Protein AF-A0A848VJ95-F1 (afdb_monomer)

Secondary structure (DSSP, 8-state):
---------------------HHHHHHHHHHIIIII--HHHHHHHHHHHHHH-S-HHHHHHHHHHHHHHHHHTT-THHHHHHHHHHHH-TT-HHHHHHHHHHHHHHHHHHS--S---------TT-SS--EEEEE-TTSSEEEEEETTEEEEEETTT--EEE---SSTTPPEEEEEE-TTSS-EEEEETTS-EEEEE-TTS--EEEEEE---TTTT-TTPPP--------TT--

Mean predicted aligned error: 17.87 Å

Radius of gyration: 29.47 Å; Cα contacts (8 Å, |Δi|>4): 339; chains: 1; bounding box: 63×24×123 Å

Structure (mmCIF, N/CA/C/O backbone):
data_AF-A0A848VJ95-F1
#
_entry.id   AF-A0A848VJ95-F1
#
loop_
_atom_site.group_PDB
_atom_site.id
_atom_site.type_symbol
_atom_site.label_atom_id
_atom_site.label_alt_id
_atom_site.label_comp_id
_atom_site.label_asym_id
_atom_site.label_entity_id
_atom_site.label_seq_id
_atom_site.pdbx_PDB_ins_code
_atom_site.Cartn_x
_atom_site.Cartn_y
_atom_site.Cartn_z
_atom_site.occupancy
_atom_site.B_iso_or_equiv
_atom_site.auth_seq_id
_atom_site.auth_comp_id
_atom_site.auth_asym_id
_atom_site.auth_atom_id
_atom_site.pdbx_PDB_model_num
ATOM 1 N N . MET A 1 1 ? 14.318 7.958 86.730 1.00 37.91 1 MET A N 1
ATOM 2 C CA . MET A 1 1 ? 14.328 8.725 85.465 1.00 37.91 1 MET A CA 1
ATOM 3 C C . MET A 1 1 ? 14.046 7.740 84.338 1.00 37.91 1 MET A C 1
ATOM 5 O O . MET A 1 1 ? 14.804 6.794 84.190 1.00 37.91 1 MET A O 1
ATOM 9 N N . ARG A 1 2 ? 12.895 7.856 83.662 1.00 41.28 2 ARG A N 1
ATOM 10 C CA . ARG A 1 2 ? 12.454 6.943 82.590 1.00 41.28 2 ARG A CA 1
ATOM 11 C C . ARG A 1 2 ? 12.783 7.602 81.247 1.00 41.28 2 ARG A C 1
ATOM 13 O O . ARG A 1 2 ? 12.206 8.641 80.950 1.00 41.28 2 ARG A O 1
ATOM 20 N N . PHE A 1 3 ? 13.722 7.044 80.485 1.00 42.44 3 PHE A N 1
ATOM 21 C CA . PHE A 1 3 ? 14.007 7.497 79.121 1.00 42.44 3 PHE A CA 1
ATOM 22 C C . PHE A 1 3 ? 12.943 6.928 78.177 1.00 42.44 3 PHE A C 1
ATOM 24 O O . PHE A 1 3 ? 12.777 5.714 78.078 1.00 42.44 3 PHE A O 1
ATOM 31 N N . ALA A 1 4 ? 12.184 7.819 77.542 1.00 46.69 4 ALA A N 1
ATOM 32 C CA . ALA A 1 4 ? 11.184 7.483 76.541 1.00 46.69 4 ALA A CA 1
ATOM 33 C C . ALA A 1 4 ? 11.874 7.045 75.239 1.00 46.69 4 ALA A C 1
ATOM 35 O O . ALA A 1 4 ? 12.721 7.759 74.706 1.00 46.69 4 ALA A O 1
ATOM 36 N N . VAL A 1 5 ? 11.509 5.864 74.742 1.00 48.34 5 VAL A N 1
ATOM 37 C CA . VAL A 1 5 ? 11.942 5.335 73.445 1.00 48.34 5 VAL A CA 1
ATOM 38 C C . VAL A 1 5 ? 11.060 5.960 72.363 1.00 48.34 5 VAL A C 1
ATOM 40 O O . VAL A 1 5 ? 9.856 5.715 72.320 1.00 48.34 5 VAL A O 1
ATOM 43 N N . LEU A 1 6 ? 11.654 6.789 71.506 1.00 51.28 6 LEU A N 1
ATOM 44 C CA . LEU A 1 6 ? 11.018 7.339 70.308 1.00 51.28 6 LEU A CA 1
ATOM 45 C C . LEU A 1 6 ? 11.070 6.286 69.192 1.00 51.28 6 LEU A C 1
ATOM 47 O O . LEU A 1 6 ? 12.111 6.060 68.578 1.00 51.28 6 LEU A O 1
ATOM 51 N N . LEU A 1 7 ? 9.938 5.623 68.956 1.00 52.41 7 LEU A N 1
ATOM 52 C CA . LEU A 1 7 ? 9.712 4.734 67.817 1.00 52.41 7 LEU A CA 1
ATOM 53 C C . LEU A 1 7 ? 9.564 5.573 66.541 1.00 52.41 7 LEU A C 1
ATOM 55 O O . LEU A 1 7 ? 8.536 6.208 66.315 1.00 52.41 7 LEU A O 1
ATOM 59 N N . PHE A 1 8 ? 10.604 5.575 65.710 1.00 55.09 8 PHE A N 1
ATOM 60 C CA . PHE A 1 8 ? 10.567 6.148 64.369 1.00 55.09 8 PHE A CA 1
ATOM 61 C C . PHE A 1 8 ? 9.884 5.141 63.432 1.00 55.09 8 PHE A C 1
ATOM 63 O O . PHE A 1 8 ? 10.486 4.155 63.010 1.00 55.09 8 PHE A O 1
ATOM 70 N N . VAL A 1 9 ? 8.595 5.347 63.159 1.00 63.06 9 VAL A N 1
ATOM 71 C CA . VAL A 1 9 ? 7.834 4.539 62.198 1.00 63.06 9 VAL A CA 1
ATOM 72 C C . VAL A 1 9 ? 8.263 4.949 60.790 1.00 63.06 9 VAL A C 1
ATOM 74 O O . VAL A 1 9 ? 7.851 5.986 60.275 1.00 63.06 9 VAL A O 1
ATOM 77 N N . PHE A 1 10 ? 9.120 4.138 60.174 1.00 56.88 10 PHE A N 1
ATOM 78 C CA . PHE A 1 10 ? 9.505 4.280 58.773 1.00 56.88 10 PHE A CA 1
ATOM 79 C C . PHE A 1 10 ? 8.364 3.729 57.905 1.00 56.88 10 PHE A C 1
ATOM 81 O O . PHE A 1 10 ? 8.233 2.520 57.722 1.00 56.88 10 PHE A O 1
ATOM 88 N N . SER A 1 11 ? 7.478 4.613 57.438 1.00 58.72 11 SER A N 1
ATOM 89 C CA . SER A 1 11 ? 6.400 4.244 56.516 1.00 58.72 11 SER A CA 1
ATOM 90 C C . SER A 1 11 ? 7.002 3.930 55.146 1.00 58.72 11 SER A C 1
ATOM 92 O O . SER A 1 11 ? 7.508 4.816 54.457 1.00 58.72 11 SER A O 1
ATOM 94 N N . LEU A 1 12 ? 6.988 2.651 54.773 1.00 62.19 12 LEU A N 1
ATOM 95 C CA . LEU A 1 12 ? 7.432 2.169 53.471 1.00 62.19 12 LEU A CA 1
ATOM 96 C C . LEU A 1 12 ? 6.371 2.545 52.424 1.00 62.19 12 LEU A C 1
ATOM 98 O O . LEU A 1 12 ? 5.400 1.819 52.218 1.00 62.19 12 LEU A O 1
ATOM 102 N N . ALA A 1 13 ? 6.529 3.703 51.784 1.00 56.38 13 ALA A N 1
ATOM 103 C CA . ALA A 1 13 ? 5.728 4.065 50.622 1.00 56.38 13 ALA A CA 1
ATOM 104 C C . ALA A 1 13 ? 6.138 3.162 49.449 1.00 56.38 13 ALA A C 1
ATOM 106 O O . ALA A 1 13 ? 7.214 3.324 48.874 1.00 56.38 13 ALA A O 1
ATOM 107 N N . ALA A 1 14 ? 5.301 2.177 49.118 1.00 55.53 14 ALA A N 1
ATOM 108 C CA . ALA A 1 14 ? 5.470 1.406 47.894 1.00 55.53 14 ALA A CA 1
ATOM 109 C C . ALA A 1 14 ? 5.358 2.354 46.683 1.00 55.53 14 ALA A C 1
ATOM 111 O O . ALA A 1 14 ? 4.460 3.203 46.670 1.00 55.53 14 ALA A O 1
ATOM 112 N N . PRO A 1 15 ? 6.231 2.240 45.666 1.00 51.44 15 PRO A N 1
ATOM 113 C CA . PRO A 1 15 ? 6.069 3.004 44.442 1.00 51.44 15 PRO A CA 1
ATOM 114 C C . PRO A 1 15 ? 4.776 2.539 43.775 1.00 51.44 15 PRO A C 1
ATOM 116 O O . PRO A 1 15 ? 4.669 1.406 43.306 1.00 51.44 15 PRO A O 1
ATOM 119 N N . VAL A 1 16 ? 3.770 3.412 43.756 1.00 45.16 16 VAL A N 1
ATOM 120 C CA . VAL A 1 16 ? 2.596 3.217 42.911 1.00 45.16 16 VAL A CA 1
ATOM 121 C C . VAL A 1 16 ? 3.104 3.346 41.481 1.00 45.16 16 VAL A C 1
ATOM 123 O O . VAL A 1 16 ? 3.390 4.447 41.014 1.00 45.16 16 VAL A O 1
ATOM 126 N N . ALA A 1 17 ? 3.295 2.215 40.804 1.00 48.19 17 ALA A N 1
ATOM 127 C CA . ALA A 1 17 ? 3.507 2.205 39.368 1.00 48.19 17 ALA A CA 1
ATOM 128 C C . ALA A 1 17 ? 2.293 2.897 38.738 1.00 48.19 17 ALA A C 1
ATOM 130 O O . ALA A 1 17 ? 1.178 2.379 38.809 1.00 48.19 17 ALA A O 1
ATOM 131 N N . SER A 1 18 ? 2.492 4.104 38.206 1.00 51.44 18 SER A N 1
ATOM 132 C CA . SER A 1 18 ? 1.439 4.829 37.502 1.00 51.44 18 SER A CA 1
ATOM 133 C C . SER A 1 18 ? 1.070 4.012 36.270 1.00 51.44 18 SER A C 1
ATOM 135 O O . SER A 1 18 ? 1.831 3.954 35.303 1.00 51.44 18 SER A O 1
ATOM 137 N N . ALA A 1 19 ? -0.058 3.308 36.335 1.00 63.66 19 ALA A N 1
ATOM 138 C CA . ALA A 1 19 ? -0.626 2.650 35.176 1.00 63.66 19 ALA A CA 1
ATOM 139 C C . ALA A 1 19 ? -1.028 3.755 34.198 1.00 63.66 19 ALA A C 1
ATOM 141 O O . ALA A 1 19 ? -1.951 4.526 34.457 1.00 63.66 19 ALA A O 1
ATOM 142 N N . GLN A 1 20 ? -0.273 3.874 33.110 1.00 77.19 20 GLN A N 1
ATOM 143 C CA . GLN A 1 20 ? -0.531 4.866 32.082 1.00 77.19 20 GLN A CA 1
ATOM 144 C C . GLN A 1 20 ? -1.950 4.679 31.534 1.00 77.19 20 GLN A C 1
ATOM 146 O O . GLN A 1 20 ? -2.338 3.560 31.187 1.00 77.19 20 GLN A O 1
ATOM 151 N N . SER A 1 21 ? -2.735 5.756 31.484 1.00 90.25 21 SER A N 1
ATOM 152 C CA . SER A 1 21 ? -4.131 5.650 31.069 1.00 90.25 21 SER A CA 1
ATOM 153 C C . SER A 1 21 ? -4.239 5.370 29.567 1.00 90.25 21 SER A C 1
ATOM 155 O O . SER A 1 21 ? -3.353 5.718 28.784 1.00 90.25 21 SER A O 1
ATOM 157 N N . ALA A 1 22 ? -5.354 4.776 29.137 1.00 91.44 22 ALA A N 1
ATOM 158 C CA . ALA A 1 22 ? -5.630 4.572 27.715 1.00 91.44 22 ALA A CA 1
ATOM 159 C C . ALA A 1 22 ? -5.614 5.898 26.926 1.00 91.44 22 ALA A C 1
ATOM 161 O O . ALA A 1 22 ? -5.153 5.939 25.789 1.00 91.44 22 ALA A O 1
ATOM 162 N N . SER A 1 23 ? -6.045 7.003 27.543 1.00 93.25 23 SER A N 1
ATOM 163 C CA . SER A 1 23 ? -5.955 8.339 26.945 1.00 93.25 23 SER A CA 1
ATOM 164 C C . SER A 1 23 ? -4.504 8.787 26.750 1.00 93.25 23 SER A C 1
ATOM 166 O O . SER A 1 23 ? -4.174 9.311 25.689 1.00 93.25 23 SER A O 1
ATOM 168 N N . ASP A 1 24 ? -3.623 8.542 27.724 1.00 94.50 24 ASP A N 1
ATOM 169 C CA . ASP A 1 24 ? -2.200 8.893 27.613 1.00 94.50 24 ASP A CA 1
ATOM 170 C C . ASP A 1 24 ? -1.504 8.061 26.532 1.00 94.50 24 ASP A C 1
ATOM 172 O O . ASP A 1 24 ? -0.704 8.586 25.760 1.00 94.50 24 ASP A O 1
ATOM 176 N N . LEU A 1 25 ? -1.815 6.762 26.457 1.00 95.44 25 LEU A N 1
ATOM 177 C CA . LEU A 1 25 ? -1.323 5.874 25.399 1.00 95.44 25 LEU A CA 1
ATOM 178 C C . LEU A 1 25 ? -1.778 6.356 24.016 1.00 95.44 25 LEU A C 1
ATOM 180 O O . LEU A 1 25 ? -0.971 6.406 23.090 1.00 95.44 25 LEU A O 1
ATOM 184 N N . PHE A 1 26 ? -3.038 6.781 23.889 1.00 95.94 26 PHE A N 1
ATOM 185 C CA . PHE A 1 26 ? -3.562 7.330 22.640 1.00 95.94 26 PHE A CA 1
ATOM 186 C C . PHE A 1 26 ? -2.825 8.610 22.232 1.00 95.94 26 PHE A C 1
ATOM 188 O O . PHE A 1 26 ? -2.440 8.756 21.075 1.00 95.94 26 PHE A O 1
ATOM 195 N N . GLN A 1 27 ? -2.577 9.530 23.169 1.00 94.69 27 GLN A N 1
ATOM 196 C CA . GLN A 1 27 ? -1.826 10.753 22.869 1.00 94.69 27 GLN A CA 1
ATOM 197 C C . GLN A 1 27 ? -0.377 10.456 22.470 1.00 94.69 27 GLN A C 1
ATOM 199 O O . GLN A 1 27 ? 0.129 11.057 21.524 1.00 94.69 27 GLN A O 1
ATOM 204 N N . GLN A 1 28 ? 0.282 9.502 23.131 1.00 93.50 28 GLN A N 1
ATOM 205 C CA . GLN A 1 28 ? 1.626 9.074 22.735 1.00 93.50 28 GLN A CA 1
ATOM 206 C C . GLN A 1 28 ? 1.644 8.474 21.326 1.00 93.50 28 GLN A C 1
ATOM 208 O O . GLN A 1 28 ? 2.527 8.814 20.541 1.00 93.50 28 GLN A O 1
ATOM 213 N N . ALA A 1 29 ? 0.647 7.659 20.974 1.00 93.81 29 ALA A N 1
ATOM 214 C CA . ALA A 1 29 ? 0.509 7.114 19.627 1.00 93.81 29 ALA A CA 1
ATOM 215 C C . ALA A 1 29 ? 0.348 8.222 18.571 1.00 93.81 29 ALA A C 1
ATOM 217 O O . ALA A 1 29 ? 1.030 8.201 17.548 1.00 93.81 29 ALA A O 1
ATOM 218 N N . VAL A 1 30 ? -0.473 9.243 18.849 1.00 93.19 30 VAL A N 1
ATOM 219 C CA . VAL A 1 30 ? -0.633 10.417 17.969 1.00 93.19 30 VAL A CA 1
ATOM 220 C C . VAL A 1 30 ? 0.682 11.187 17.801 1.00 93.19 30 VAL A C 1
ATOM 222 O O . VAL A 1 30 ? 0.983 11.667 16.705 1.00 93.19 30 VAL A O 1
ATOM 225 N N . VAL A 1 31 ? 1.482 11.323 18.863 1.00 90.94 31 VAL A N 1
ATOM 226 C CA . VAL A 1 31 ? 2.799 11.970 18.772 1.00 90.94 31 VAL A CA 1
ATOM 227 C C . VAL A 1 31 ? 3.751 11.150 17.902 1.00 90.94 31 VAL A C 1
ATOM 229 O O . VAL A 1 31 ? 4.391 11.736 17.027 1.00 90.94 31 VAL A O 1
ATOM 232 N N . LEU A 1 32 ? 3.818 9.825 18.079 1.00 87.25 32 LEU A N 1
ATOM 233 C CA . LEU A 1 32 ? 4.649 8.954 17.234 1.00 87.25 32 LEU A CA 1
ATOM 234 C C . LEU A 1 32 ? 4.258 9.068 15.758 1.00 87.25 32 LEU A C 1
ATOM 236 O O . LEU A 1 32 ? 5.122 9.304 14.912 1.00 87.25 32 LEU A O 1
ATOM 240 N N . GLU A 1 33 ? 2.955 9.007 15.470 1.00 85.19 33 GLU A N 1
ATOM 241 C CA . GLU A 1 33 ? 2.404 9.146 14.121 1.00 85.19 33 GLU A CA 1
ATOM 242 C C . GLU A 1 33 ? 2.855 10.453 13.450 1.00 85.19 33 GLU A C 1
ATOM 244 O O . GLU A 1 33 ? 3.279 10.448 12.294 1.00 85.19 33 GLU A O 1
ATOM 249 N N . ARG A 1 34 ? 2.752 11.583 14.164 1.00 85.81 34 ARG A N 1
ATOM 250 C CA . ARG A 1 34 ? 2.935 12.920 13.577 1.00 85.81 34 ARG A CA 1
ATOM 251 C C . ARG A 1 34 ? 4.375 13.408 13.546 1.00 85.81 34 ARG A C 1
ATOM 253 O O . ARG A 1 34 ? 4.714 14.198 12.673 1.00 85.81 34 ARG A O 1
ATOM 260 N N . THR A 1 35 ? 5.187 13.016 14.523 1.00 78.44 35 THR A N 1
ATOM 261 C CA . THR A 1 35 ? 6.537 13.579 14.697 1.00 78.44 35 THR A CA 1
ATOM 262 C C . THR A 1 35 ? 7.629 12.653 14.195 1.00 78.44 35 THR A C 1
ATOM 264 O O . THR A 1 35 ? 8.620 13.130 13.652 1.00 78.44 35 THR A O 1
ATOM 267 N N . GLN A 1 36 ? 7.447 11.343 14.359 1.00 72.50 36 GLN A N 1
ATOM 268 C CA . GLN A 1 36 ? 8.474 10.349 14.047 1.00 72.50 36 GLN A CA 1
ATOM 269 C C . GLN A 1 36 ? 8.141 9.559 12.781 1.00 72.50 36 GLN A C 1
ATOM 271 O O . GLN A 1 36 ? 9.022 8.913 12.225 1.00 72.50 36 GLN A O 1
ATOM 276 N N . GLY A 1 37 ? 6.883 9.592 12.323 1.00 82.06 37 GLY A N 1
ATOM 277 C CA . GLY A 1 37 ? 6.432 8.769 11.200 1.00 82.06 37 GLY A CA 1
ATOM 278 C C . GLY A 1 37 ? 6.476 7.267 11.501 1.00 82.06 37 GLY A C 1
ATOM 279 O O . GLY A 1 37 ? 6.300 6.462 10.588 1.00 82.06 37 GLY A O 1
ATOM 280 N N . ASP A 1 38 ? 6.691 6.879 12.763 1.00 87.75 38 ASP A N 1
ATOM 281 C CA . ASP A 1 38 ? 6.743 5.485 13.192 1.00 87.75 38 ASP A CA 1
ATOM 282 C C . ASP A 1 38 ? 5.323 4.927 13.322 1.00 87.75 38 ASP A C 1
ATOM 284 O O . ASP A 1 38 ? 4.696 4.928 14.385 1.00 87.75 38 ASP A O 1
ATOM 288 N N . LEU A 1 39 ? 4.799 4.469 12.186 1.00 87.38 39 LEU A N 1
ATOM 289 C CA . LEU A 1 39 ? 3.460 3.901 12.095 1.00 87.38 39 LEU A CA 1
ATOM 290 C C . LEU A 1 39 ? 3.345 2.573 12.856 1.00 87.38 39 LEU A C 1
ATOM 292 O O . LEU A 1 39 ? 2.276 2.276 13.381 1.00 87.38 39 LEU A O 1
ATOM 296 N N . LEU A 1 40 ? 4.422 1.785 12.955 1.00 88.75 40 LEU A N 1
ATOM 297 C CA . LEU A 1 40 ? 4.401 0.499 13.660 1.00 88.75 40 LEU A CA 1
ATOM 298 C C . LEU A 1 40 ? 4.399 0.695 15.176 1.00 88.75 40 LEU A C 1
ATOM 300 O O . LEU A 1 40 ? 3.596 0.070 15.869 1.00 88.75 40 LEU A O 1
ATOM 304 N N . GLY A 1 41 ? 5.236 1.604 15.681 1.00 90.19 41 GLY A N 1
ATOM 305 C CA . GLY A 1 41 ? 5.219 2.008 17.083 1.00 90.19 41 GLY A CA 1
ATOM 306 C C . GLY A 1 41 ? 3.875 2.621 17.486 1.00 90.19 41 GLY A C 1
ATOM 307 O O . GLY A 1 41 ? 3.333 2.290 18.543 1.00 90.19 41 GLY A O 1
ATOM 308 N N . ALA A 1 42 ? 3.282 3.450 16.618 1.00 92.62 42 ALA A N 1
ATOM 309 C CA . ALA A 1 42 ? 1.949 4.005 16.844 1.00 92.62 42 ALA A CA 1
ATOM 310 C C . ALA A 1 42 ? 0.861 2.917 16.891 1.00 92.62 42 ALA A C 1
ATOM 312 O O . ALA A 1 42 ? 0.033 2.940 17.803 1.00 92.62 42 ALA A O 1
ATOM 313 N N . ILE A 1 43 ? 0.878 1.940 15.970 1.00 94.50 43 ILE A N 1
ATOM 314 C CA . ILE A 1 43 ? -0.054 0.797 15.983 1.00 94.50 43 ILE A CA 1
ATOM 315 C C . ILE A 1 43 ? 0.035 0.044 17.315 1.00 94.50 43 ILE A C 1
ATOM 317 O O . ILE A 1 43 ? -0.995 -0.149 17.956 1.00 94.50 43 ILE A O 1
ATOM 321 N N . ALA A 1 44 ? 1.241 -0.299 17.775 1.00 94.88 44 ALA A N 1
ATOM 322 C CA . ALA A 1 44 ? 1.427 -1.027 19.032 1.00 94.88 44 ALA A CA 1
ATOM 323 C C . ALA A 1 44 ? 0.872 -0.259 20.247 1.00 94.88 44 ALA A C 1
ATOM 325 O O . ALA A 1 44 ? 0.307 -0.846 21.172 1.00 94.88 44 ALA A O 1
ATOM 326 N N . LEU A 1 45 ? 0.995 1.074 20.260 1.00 95.25 45 LEU A N 1
ATOM 327 C CA . LEU A 1 45 ? 0.376 1.891 21.303 1.00 95.25 45 LEU A CA 1
ATOM 328 C C . LEU A 1 45 ? -1.150 1.919 21.184 1.00 95.25 45 LEU A C 1
ATOM 330 O O . LEU A 1 45 ? -1.824 1.768 22.202 1.00 95.25 45 LEU A O 1
ATOM 334 N N . TYR A 1 46 ? -1.708 2.066 19.980 1.00 97.25 46 TYR A N 1
ATOM 335 C CA . TYR A 1 46 ? -3.157 2.018 19.781 1.00 97.25 46 TYR A CA 1
ATOM 336 C C . TYR A 1 46 ? -3.753 0.656 20.154 1.00 97.25 46 TYR A C 1
ATOM 338 O O . TYR A 1 46 ? -4.834 0.626 20.733 1.00 97.25 46 TYR A O 1
ATOM 346 N N . GLU A 1 47 ? -3.069 -0.463 19.906 1.00 96.31 47 GLU A N 1
ATOM 347 C CA . GLU A 1 47 ? -3.525 -1.793 20.341 1.00 96.31 47 GLU A CA 1
ATOM 348 C C . GLU A 1 47 ? -3.692 -1.845 21.862 1.00 96.31 47 GLU A C 1
ATOM 350 O O . GLU A 1 47 ? -4.745 -2.240 22.365 1.00 96.31 47 GLU A O 1
ATOM 355 N N . ARG A 1 48 ? -2.716 -1.306 22.602 1.00 96.44 48 ARG A N 1
ATOM 356 C CA . ARG A 1 48 ? -2.810 -1.177 24.063 1.00 96.44 48 ARG A CA 1
ATOM 357 C C . ARG A 1 48 ? -3.954 -0.260 24.498 1.00 96.44 48 ARG A C 1
ATOM 359 O O . ARG A 1 48 ? -4.554 -0.503 25.541 1.00 96.44 48 ARG A O 1
ATOM 366 N N . VAL A 1 49 ? -4.284 0.780 23.722 1.00 96.38 49 VAL A N 1
ATOM 367 C CA . VAL A 1 49 ? -5.481 1.607 23.974 1.00 96.38 49 VAL A CA 1
ATOM 368 C C . VAL A 1 49 ? -6.746 0.765 23.840 1.00 96.38 49 VAL A C 1
ATOM 370 O O . VAL A 1 49 ? -7.613 0.846 24.705 1.00 96.38 49 VAL A O 1
ATOM 373 N N . VAL A 1 50 ? -6.858 -0.046 22.786 1.00 96.38 50 VAL A N 1
ATOM 374 C CA . VAL A 1 50 ? -8.026 -0.911 22.555 1.00 96.38 50 VAL A CA 1
ATOM 375 C C . VAL A 1 50 ? -8.207 -1.911 23.698 1.00 96.38 50 VAL A C 1
ATOM 377 O O . VAL A 1 50 ? -9.335 -2.136 24.127 1.00 96.38 50 VAL A O 1
ATOM 380 N N . GLU A 1 51 ? -7.114 -2.468 24.219 1.00 93.94 51 GLU A N 1
ATOM 381 C CA . GLU A 1 51 ? -7.136 -3.428 25.329 1.00 93.94 51 GLU A CA 1
ATOM 382 C C . GLU A 1 51 ? -7.449 -2.784 26.687 1.00 93.94 51 GLU A C 1
ATOM 384 O O . GLU A 1 51 ? -8.202 -3.343 27.483 1.00 93.94 51 GLU A O 1
ATOM 389 N N . ALA A 1 52 ? -6.870 -1.614 26.973 1.00 90.38 52 ALA A N 1
ATOM 390 C CA . ALA A 1 52 ? -6.946 -0.988 28.293 1.00 90.38 52 ALA A CA 1
ATOM 391 C C . ALA A 1 52 ? -8.127 -0.015 28.460 1.00 90.38 52 ALA A C 1
ATOM 393 O O . ALA A 1 52 ? -8.457 0.375 29.584 1.00 90.38 52 ALA A O 1
ATOM 394 N N . SER A 1 53 ? -8.742 0.445 27.366 1.00 91.31 53 SER A N 1
ATOM 395 C CA . SER A 1 53 ? -9.743 1.511 27.426 1.00 91.31 53 SER A CA 1
ATOM 396 C C . SER A 1 53 ? -11.109 1.002 27.880 1.00 91.31 53 SER A C 1
ATOM 398 O O . SER A 1 53 ? -11.818 0.315 27.149 1.00 91.31 53 SER A O 1
ATOM 400 N N . ALA A 1 54 ? -11.561 1.474 29.043 1.00 91.25 54 ALA A N 1
ATOM 401 C CA . ALA A 1 54 ? -12.967 1.376 29.443 1.00 91.25 54 ALA A CA 1
ATOM 402 C C . ALA A 1 54 ? -13.888 2.289 28.599 1.00 91.25 54 ALA A C 1
ATOM 404 O O . ALA A 1 54 ? -15.104 2.097 28.563 1.00 91.25 54 ALA A O 1
ATOM 405 N N . ASN A 1 55 ? -13.323 3.289 27.910 1.00 93.81 55 ASN A N 1
ATOM 406 C CA . ASN A 1 55 ? -14.058 4.163 27.004 1.00 93.81 55 ASN A CA 1
ATOM 407 C C . ASN A 1 55 ? -14.148 3.518 25.614 1.00 93.81 55 ASN A C 1
ATOM 409 O O . ASN A 1 55 ? -13.170 3.484 24.860 1.00 93.81 55 ASN A O 1
ATOM 413 N N . ARG A 1 56 ? -15.350 3.053 25.267 1.00 95.62 56 ARG A N 1
ATOM 414 C CA . ARG A 1 56 ? -15.629 2.379 23.994 1.00 95.62 56 ARG A CA 1
ATOM 415 C C . ARG A 1 56 ? -15.422 3.286 22.782 1.00 95.62 56 ARG A C 1
ATOM 417 O O . ARG A 1 56 ? -14.951 2.815 21.754 1.00 95.62 56 ARG A O 1
ATOM 424 N N . SER A 1 57 ? -15.701 4.583 22.914 1.00 95.88 57 SER A N 1
ATOM 425 C CA . SER A 1 57 ? -15.445 5.554 21.846 1.00 95.88 57 SER A CA 1
ATOM 426 C C . SER A 1 57 ? -13.946 5.691 21.571 1.00 95.88 57 SER A C 1
ATOM 428 O O . SER A 1 57 ? -13.525 5.645 20.418 1.00 95.88 57 SER A O 1
ATOM 430 N N . LEU A 1 58 ? -13.124 5.770 22.624 1.00 96.94 58 LEU A N 1
ATOM 431 C CA . LEU A 1 58 ? -11.666 5.859 22.492 1.00 96.94 58 LEU A CA 1
ATOM 432 C C . LEU A 1 58 ? -11.067 4.582 21.877 1.00 96.94 58 LEU A C 1
ATOM 434 O O . LEU A 1 58 ? -10.209 4.669 21.002 1.00 96.94 58 LEU A O 1
ATOM 438 N N . ALA A 1 59 ? -11.551 3.405 22.288 1.00 97.44 59 ALA A N 1
ATOM 439 C CA . ALA A 1 59 ? -11.132 2.127 21.710 1.00 97.44 59 ALA A CA 1
ATOM 440 C C . ALA A 1 59 ? -11.500 2.024 20.218 1.00 97.44 59 ALA A C 1
ATOM 442 O 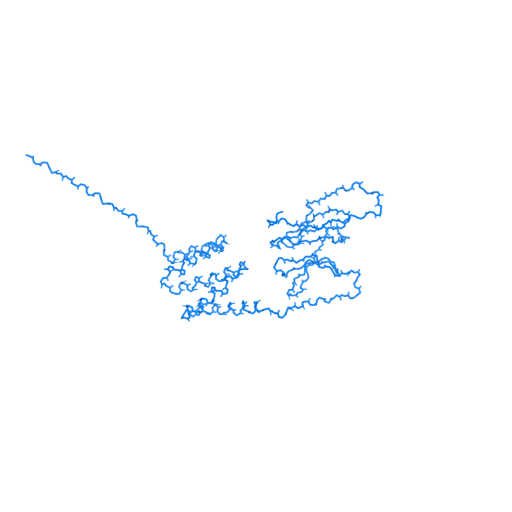O . ALA A 1 59 ? -10.664 1.645 19.399 1.00 97.44 59 ALA A O 1
ATOM 443 N N . ALA A 1 60 ? -12.718 2.428 19.842 1.00 97.88 60 ALA A N 1
ATOM 444 C CA . ALA A 1 60 ? -13.151 2.440 18.447 1.00 97.88 60 ALA A CA 1
ATOM 445 C C . ALA A 1 60 ? -12.310 3.404 17.591 1.00 97.88 60 ALA A C 1
ATOM 447 O O . ALA A 1 60 ? -11.887 3.047 16.492 1.00 97.88 60 ALA A O 1
ATOM 448 N N . GLN A 1 61 ? -12.009 4.602 18.104 1.00 97.81 61 GLN A N 1
ATOM 449 C CA . GLN A 1 61 ? -11.125 5.559 17.429 1.00 97.81 61 GLN A CA 1
ATOM 450 C C . GLN A 1 61 ? -9.706 5.003 17.244 1.00 97.81 61 GLN A C 1
ATOM 452 O O . GLN A 1 61 ? -9.115 5.178 16.179 1.00 97.81 61 GLN A O 1
ATOM 457 N N . ALA A 1 62 ? -9.168 4.307 18.250 1.00 97.94 62 ALA A N 1
ATOM 458 C CA . ALA A 1 62 ? -7.866 3.653 18.151 1.00 97.94 62 ALA A CA 1
ATOM 459 C C . ALA A 1 62 ? -7.858 2.567 17.061 1.00 97.94 62 ALA A C 1
ATOM 461 O O . ALA A 1 62 ? -6.953 2.555 16.230 1.00 97.94 62 ALA A O 1
ATOM 462 N N . LEU A 1 63 ? -8.895 1.723 16.982 1.00 98.00 63 LEU A N 1
ATOM 463 C CA . LEU A 1 63 ? -9.024 0.721 15.914 1.00 98.00 63 LEU A CA 1
ATOM 464 C C . LEU A 1 63 ? -9.111 1.340 14.516 1.00 98.00 63 LEU A C 1
ATOM 466 O O . LEU A 1 63 ? -8.493 0.827 13.585 1.00 98.00 63 LEU A O 1
ATOM 470 N N . VAL A 1 64 ? -9.831 2.456 14.358 1.00 98.12 64 VAL A N 1
ATOM 471 C CA . VAL A 1 64 ? -9.872 3.172 13.074 1.00 98.12 64 VAL A CA 1
ATOM 472 C C . VAL A 1 64 ? -8.473 3.639 12.667 1.00 98.12 64 VAL A C 1
ATOM 474 O O . VAL A 1 64 ? -8.087 3.450 11.512 1.00 98.12 64 VAL A O 1
ATOM 477 N N . ARG A 1 65 ? -7.691 4.198 13.602 1.00 97.31 65 ARG A N 1
ATOM 478 C CA . ARG A 1 65 ? -6.311 4.632 13.329 1.00 97.31 65 ARG A CA 1
ATOM 479 C C . ARG A 1 65 ? -5.383 3.469 12.995 1.00 97.31 65 ARG A C 1
ATOM 481 O O . ARG A 1 65 ? -4.612 3.579 12.047 1.00 97.31 65 ARG A O 1
ATOM 488 N N . ILE A 1 66 ? -5.504 2.339 13.697 1.00 97.06 66 ILE A N 1
ATOM 489 C CA . ILE A 1 66 ? -4.778 1.100 13.364 1.00 97.06 66 ILE A CA 1
ATOM 490 C C . ILE A 1 66 ? -5.058 0.699 11.913 1.00 97.06 66 ILE A C 1
ATOM 492 O O . ILE A 1 66 ? -4.119 0.478 11.149 1.00 97.06 66 ILE A O 1
ATOM 496 N N . GLY A 1 67 ? -6.334 0.678 11.511 1.00 95.31 67 GLY A N 1
ATOM 497 C CA . GLY A 1 67 ? -6.718 0.385 10.132 1.00 95.31 67 GLY A CA 1
ATOM 498 C C . GLY A 1 67 ? -6.040 1.323 9.132 1.00 95.31 67 GLY A C 1
ATOM 499 O O . GLY A 1 67 ? -5.386 0.860 8.202 1.00 95.31 67 GLY A O 1
ATOM 500 N N . GLN A 1 68 ? -6.088 2.635 9.385 1.00 94.31 68 GLN A N 1
ATOM 501 C CA . GLN A 1 68 ? -5.505 3.650 8.494 1.00 94.31 68 GLN A CA 1
ATOM 502 C C . GLN A 1 68 ? -3.983 3.509 8.369 1.00 94.31 68 GLN A C 1
ATOM 504 O O . GLN A 1 68 ? -3.411 3.757 7.306 1.00 94.31 68 GLN A O 1
ATOM 509 N N . HIS A 1 69 ? -3.304 3.122 9.449 1.00 91.69 69 HIS A N 1
ATOM 510 C CA . HIS A 1 69 ? -1.865 2.886 9.428 1.00 91.69 69 HIS A CA 1
ATOM 511 C C . HIS A 1 69 ? -1.503 1.618 8.662 1.00 91.69 69 HIS A C 1
ATOM 513 O O . HIS A 1 69 ? -0.556 1.655 7.879 1.00 91.69 69 HIS A O 1
ATOM 519 N N . TYR A 1 70 ? -2.271 0.535 8.799 1.00 88.75 70 TYR A N 1
ATOM 520 C CA . TYR A 1 70 ? -2.063 -0.654 7.973 1.00 88.75 70 TYR A CA 1
ATOM 521 C C . TYR A 1 70 ? -2.281 -0.383 6.484 1.00 88.75 70 TYR A C 1
ATOM 523 O O . TYR A 1 70 ? -1.483 -0.856 5.677 1.00 88.75 70 TYR A O 1
ATOM 531 N N . GLU A 1 71 ? -3.277 0.434 6.122 1.00 86.44 71 GLU A N 1
ATOM 532 C CA . GLU A 1 71 ? -3.473 0.856 4.730 1.00 86.44 71 GLU A CA 1
ATOM 533 C C . GLU A 1 71 ? -2.261 1.626 4.192 1.00 86.44 71 GLU A C 1
ATOM 535 O O . GLU A 1 71 ? -1.763 1.318 3.114 1.00 86.44 71 GLU A O 1
ATOM 540 N N . ARG A 1 72 ? -1.732 2.586 4.963 1.00 84.00 72 ARG A N 1
ATOM 541 C CA . ARG A 1 72 ? -0.533 3.355 4.576 1.00 84.00 72 ARG A CA 1
ATOM 542 C C . ARG A 1 72 ? 0.726 2.496 4.464 1.00 84.00 72 ARG A C 1
ATOM 544 O O . ARG A 1 72 ? 1.629 2.853 3.718 1.00 84.00 72 ARG A O 1
ATOM 551 N N . LEU A 1 73 ? 0.797 1.405 5.221 1.00 79.50 73 LEU A N 1
ATOM 552 C CA . LEU A 1 73 ? 1.909 0.456 5.196 1.00 79.50 73 LEU A CA 1
ATOM 553 C C . LEU A 1 73 ? 1.752 -0.635 4.125 1.00 79.50 73 LEU A C 1
ATOM 555 O O . LEU A 1 73 ? 2.662 -1.449 3.987 1.00 79.50 73 LEU A O 1
ATOM 559 N N . GLY A 1 74 ? 0.615 -0.700 3.420 1.00 76.25 74 GLY A N 1
ATOM 560 C CA . GLY A 1 74 ? 0.329 -1.758 2.447 1.00 76.25 74 GLY A CA 1
ATOM 561 C C . GLY A 1 74 ? 0.256 -3.159 3.068 1.00 76.25 74 GLY A C 1
ATOM 562 O O . GLY A 1 74 ? 0.683 -4.125 2.446 1.00 76.25 74 GLY A O 1
ATOM 563 N N . ARG A 1 75 ? -0.216 -3.277 4.319 1.00 75.25 75 ARG A N 1
ATOM 564 C CA . ARG A 1 75 ? -0.296 -4.551 5.059 1.00 75.25 75 ARG A CA 1
ATOM 565 C C . ARG A 1 75 ? -1.744 -5.003 5.256 1.00 75.25 75 ARG A C 1
ATOM 567 O O . ARG A 1 75 ? -2.638 -4.183 5.448 1.00 75.25 75 ARG A O 1
ATOM 574 N N . ASP A 1 76 ? -1.947 -6.315 5.357 1.00 75.50 76 ASP A N 1
ATOM 575 C CA . ASP A 1 76 ? -3.276 -6.955 5.382 1.00 75.50 76 ASP A CA 1
ATOM 576 C C . ASP A 1 76 ? -4.122 -6.706 6.654 1.00 75.50 76 ASP A C 1
ATOM 578 O O . ASP A 1 76 ? -5.280 -7.116 6.725 1.00 75.50 76 ASP A O 1
ATOM 582 N N . GLY A 1 77 ? -3.601 -5.991 7.659 1.00 82.38 77 GLY A N 1
ATOM 583 C CA . GLY A 1 77 ? -4.287 -5.761 8.942 1.00 82.38 77 GLY A CA 1
ATOM 584 C C . GLY A 1 77 ? -5.437 -4.743 8.908 1.00 82.38 77 GLY A C 1
ATOM 585 O O . GLY A 1 77 ? -6.219 -4.659 9.859 1.00 82.38 77 GLY A O 1
ATOM 586 N N . ALA A 1 78 ? -5.572 -3.962 7.831 1.00 88.81 78 ALA A N 1
ATOM 587 C CA . ALA A 1 78 ? -6.560 -2.884 7.756 1.00 88.81 78 ALA A CA 1
ATOM 588 C C . ALA A 1 78 ? -8.010 -3.391 7.769 1.00 88.81 78 ALA A C 1
ATOM 590 O O . ALA A 1 78 ? -8.855 -2.868 8.499 1.00 88.81 78 ALA A O 1
ATOM 591 N N . LEU A 1 79 ? -8.294 -4.439 6.986 1.00 90.44 79 LEU A N 1
ATOM 592 C CA . LEU A 1 79 ? -9.632 -5.024 6.881 1.00 90.44 79 LEU A CA 1
ATOM 593 C C . LEU A 1 79 ? -10.130 -5.537 8.234 1.00 90.44 79 LEU A C 1
ATOM 595 O O . LEU A 1 79 ? -11.284 -5.305 8.593 1.00 90.44 79 LEU A O 1
ATOM 599 N N . ASP A 1 80 ? -9.265 -6.201 8.996 1.00 93.75 80 ASP A N 1
ATOM 600 C CA . ASP A 1 80 ? -9.633 -6.779 10.286 1.00 93.75 80 ASP A CA 1
ATOM 601 C C . ASP A 1 80 ? -9.873 -5.701 11.340 1.00 93.75 80 ASP A C 1
ATOM 603 O O . ASP A 1 80 ? -10.861 -5.771 12.075 1.00 93.75 80 ASP A O 1
ATOM 607 N N . ALA A 1 81 ? -9.046 -4.651 11.362 1.00 94.50 81 ALA A N 1
ATOM 608 C CA . ALA A 1 81 ? -9.259 -3.506 12.238 1.00 94.50 81 ALA A CA 1
ATOM 609 C C . ALA A 1 81 ? -10.624 -2.843 11.976 1.00 94.50 81 ALA A C 1
ATOM 611 O O . ALA A 1 81 ? -11.400 -2.642 12.911 1.00 94.50 81 ALA A O 1
ATOM 612 N N . TYR A 1 82 ? -10.973 -2.572 10.714 1.00 96.38 82 TYR A N 1
ATOM 613 C CA . TYR A 1 82 ? -12.261 -1.956 10.385 1.00 96.38 82 TYR A CA 1
ATOM 614 C C . TYR A 1 82 ? -13.458 -2.879 10.607 1.00 96.38 82 TYR A C 1
ATOM 616 O O . TYR A 1 82 ? -14.500 -2.418 11.076 1.00 96.38 82 TYR A O 1
ATOM 624 N N . ARG A 1 83 ? -13.328 -4.182 10.325 1.00 96.56 83 ARG A N 1
ATOM 625 C CA . ARG A 1 83 ? -14.378 -5.160 10.650 1.00 96.56 83 ARG A CA 1
ATOM 626 C C . ARG A 1 83 ? -14.671 -5.164 12.142 1.00 96.56 83 ARG A C 1
ATOM 628 O O . ARG A 1 83 ? -15.842 -5.100 12.499 1.00 96.56 83 ARG A O 1
ATOM 635 N N . ARG A 1 84 ? -13.631 -5.142 12.984 1.00 97.56 84 ARG A N 1
ATOM 636 C CA . ARG A 1 84 ? -13.772 -5.042 14.444 1.00 97.56 84 ARG A CA 1
ATOM 637 C C . ARG A 1 84 ? -14.477 -3.762 14.877 1.00 97.56 84 ARG A C 1
ATOM 639 O O . ARG A 1 84 ? -15.321 -3.816 15.759 1.00 97.56 84 ARG A O 1
ATOM 646 N N . VAL A 1 85 ? -14.207 -2.617 14.242 1.00 98.25 85 VAL A N 1
ATOM 647 C CA . VAL A 1 85 ? -14.962 -1.379 14.529 1.00 98.25 85 VAL A CA 1
ATOM 648 C C . VAL A 1 85 ? -16.457 -1.583 14.271 1.00 98.25 85 VAL A C 1
ATOM 650 O O . VAL A 1 85 ? -17.281 -1.240 15.113 1.00 98.25 85 VAL A O 1
ATOM 653 N N . VAL A 1 86 ? -16.818 -2.168 13.127 1.00 97.62 86 VAL A N 1
ATOM 654 C CA . VAL A 1 86 ? -18.225 -2.368 12.751 1.00 97.62 86 VAL A CA 1
ATOM 655 C C . VAL A 1 86 ? -18.908 -3.443 13.604 1.00 97.62 86 VAL A C 1
ATOM 657 O O . VAL A 1 86 ? -20.079 -3.272 13.944 1.00 97.62 86 VAL A O 1
ATOM 660 N N . SER A 1 87 ? -18.215 -4.537 13.937 1.00 97.06 87 SER A N 1
ATOM 661 C CA . SER A 1 87 ? -18.775 -5.646 14.718 1.00 97.06 87 SER A CA 1
ATOM 662 C C . SER A 1 87 ? -18.863 -5.323 16.202 1.00 97.06 87 SER A C 1
ATOM 664 O O . SER A 1 87 ? -19.901 -5.552 16.822 1.00 97.06 87 SER A O 1
ATOM 666 N N . ASP A 1 88 ? -17.786 -4.780 16.764 1.00 96.62 88 ASP A N 1
ATOM 667 C CA . ASP A 1 88 ? -17.615 -4.691 18.208 1.00 96.62 88 ASP A CA 1
ATOM 668 C C . ASP A 1 88 ? -18.072 -3.338 18.740 1.00 96.62 88 ASP A C 1
ATOM 670 O O . ASP A 1 88 ? -18.390 -3.265 19.919 1.00 96.62 88 ASP A O 1
ATOM 674 N N . PHE A 1 89 ? -18.121 -2.288 17.908 1.00 96.81 89 PHE A N 1
ATOM 675 C CA . PHE A 1 89 ? -18.412 -0.902 18.306 1.00 96.81 89 PHE A CA 1
ATOM 676 C C . PHE A 1 89 ? -19.534 -0.268 17.473 1.00 96.81 89 PHE A C 1
ATOM 678 O O . PHE A 1 89 ? -19.509 0.933 17.201 1.00 96.81 89 PHE A O 1
ATOM 685 N N . GLY A 1 90 ? -20.530 -1.065 17.071 1.00 94.88 90 GLY A N 1
ATOM 686 C CA . GLY A 1 90 ? -21.642 -0.637 16.213 1.00 94.88 90 GLY A CA 1
ATOM 687 C C . GLY A 1 90 ? -22.417 0.597 16.707 1.00 94.88 90 GLY A C 1
ATOM 688 O O . GLY A 1 90 ? -23.033 1.293 15.903 1.00 94.88 90 GLY A O 1
ATOM 689 N N . GLU A 1 91 ? -22.369 0.898 18.007 1.00 96.38 91 GLU A N 1
ATOM 690 C CA . GLU A 1 91 ? -22.981 2.082 18.614 1.00 96.38 91 GLU A CA 1
ATOM 691 C C . GLU A 1 91 ? -22.177 3.385 18.419 1.00 96.38 91 GLU A C 1
ATOM 693 O O . GLU A 1 91 ? -22.719 4.477 18.587 1.00 96.38 91 GLU A O 1
ATOM 698 N N . GLN A 1 92 ? -20.892 3.296 18.059 1.00 97.81 92 GLN A N 1
ATOM 699 C CA . GLN A 1 92 ? -20.010 4.445 17.840 1.00 97.81 92 GLN A CA 1
ATOM 700 C C . GLN A 1 92 ? -20.149 4.944 16.395 1.00 97.81 92 GLN A C 1
ATOM 702 O O . GLN A 1 92 ? -19.361 4.587 15.519 1.00 97.81 92 GLN A O 1
ATOM 707 N N . ALA A 1 93 ? -21.170 5.768 16.143 1.00 96.69 93 ALA A N 1
ATOM 708 C CA . ALA A 1 93 ? -21.593 6.153 14.792 1.00 96.69 93 ALA A CA 1
ATOM 709 C C . ALA A 1 93 ? -20.462 6.693 13.892 1.00 96.69 93 ALA A C 1
ATOM 711 O O . ALA A 1 93 ? -20.354 6.275 12.741 1.00 96.69 93 ALA A O 1
ATOM 712 N N . GLU A 1 94 ? -19.612 7.587 14.406 1.00 96.62 94 GLU A N 1
ATOM 713 C CA . GLU A 1 94 ? -18.516 8.186 13.632 1.00 96.62 94 GLU A CA 1
ATOM 714 C C . GLU A 1 94 ? -17.420 7.157 13.267 1.00 96.62 94 GLU A C 1
ATOM 716 O O . GLU A 1 94 ? -17.190 6.963 12.070 1.00 96.62 94 GLU A O 1
ATOM 721 N N . PRO A 1 95 ? -16.793 6.424 14.218 1.00 97.44 95 PRO A N 1
ATOM 722 C CA . PRO A 1 95 ? -15.845 5.359 13.881 1.00 97.44 95 PRO A CA 1
ATOM 723 C C . PRO A 1 95 ? -16.411 4.304 12.925 1.00 97.44 95 PRO A C 1
ATOM 725 O O . PRO A 1 95 ? -15.722 3.877 11.999 1.00 97.44 95 PRO A O 1
ATOM 728 N N . VAL A 1 96 ? -17.673 3.905 13.115 1.00 98.00 96 VAL A N 1
ATOM 729 C CA . VAL A 1 96 ? -18.356 2.929 12.251 1.00 98.00 96 VAL A CA 1
ATOM 730 C C . VAL A 1 96 ? -18.555 3.472 10.839 1.00 98.00 96 VAL A C 1
ATOM 732 O O . VAL A 1 96 ? -18.375 2.724 9.878 1.00 98.00 96 VAL A O 1
ATOM 735 N N . GLY A 1 97 ? -18.908 4.753 10.697 1.00 97.19 97 GLY A N 1
ATOM 736 C CA . GLY A 1 97 ? -19.023 5.419 9.399 1.00 97.19 97 GLY A CA 1
ATOM 737 C C . GLY A 1 97 ? -17.711 5.353 8.622 1.00 97.19 97 GLY A C 1
ATOM 738 O O . GLY A 1 97 ? -17.679 4.810 7.518 1.00 97.19 97 GLY A O 1
ATOM 739 N N . ILE A 1 98 ? -16.614 5.779 9.258 1.00 97.19 98 ILE A N 1
ATOM 740 C CA . ILE A 1 98 ? -15.270 5.735 8.664 1.00 97.19 98 ILE A CA 1
ATOM 741 C C . ILE A 1 98 ? -14.894 4.295 8.292 1.00 97.19 98 ILE A C 1
ATOM 743 O O . ILE A 1 98 ? -14.471 4.030 7.169 1.00 97.19 98 ILE A O 1
ATOM 747 N N . ALA A 1 99 ? -15.075 3.342 9.210 1.00 96.94 99 ALA A N 1
ATOM 748 C CA . ALA A 1 99 ? -14.728 1.945 8.973 1.00 96.94 99 ALA A CA 1
ATOM 749 C C . ALA A 1 99 ? -15.505 1.339 7.794 1.00 96.94 99 ALA A C 1
ATOM 751 O O . ALA A 1 99 ? -14.924 0.612 6.994 1.00 96.94 99 ALA A O 1
ATOM 752 N N . ARG A 1 100 ? -16.798 1.653 7.644 1.00 96.50 100 ARG A N 1
ATOM 753 C CA . ARG A 1 100 ? -17.614 1.176 6.514 1.00 96.50 100 ARG A CA 1
ATOM 754 C C . ARG A 1 100 ? -17.159 1.755 5.183 1.00 96.50 100 ARG A C 1
ATOM 756 O O . ARG A 1 100 ? -17.075 1.009 4.213 1.00 96.50 100 ARG A O 1
ATOM 763 N N . GLU A 1 101 ? -16.851 3.048 5.141 1.00 94.94 101 GLU A N 1
ATOM 764 C CA . GLU A 1 101 ? -16.322 3.693 3.936 1.00 94.94 101 GLU A CA 1
ATOM 765 C C . GLU A 1 101 ? -14.995 3.060 3.513 1.00 94.94 101 GLU A C 1
ATOM 767 O O . GLU A 1 101 ? -14.833 2.672 2.354 1.00 94.94 101 GLU A O 1
ATOM 772 N N . ARG A 1 102 ? -14.065 2.873 4.459 1.00 93.69 102 ARG A N 1
ATOM 773 C CA . ARG A 1 102 ? -12.775 2.230 4.171 1.00 93.69 102 ARG A CA 1
ATOM 774 C C . ARG A 1 102 ? -12.931 0.766 3.780 1.00 93.69 102 ARG A C 1
ATOM 776 O O . ARG A 1 102 ? -12.306 0.337 2.816 1.00 93.69 102 ARG A O 1
ATOM 783 N N . LEU A 1 103 ? -13.802 0.009 4.451 1.00 92.81 103 LEU A N 1
ATOM 784 C CA . LEU A 1 103 ? -14.112 -1.371 4.068 1.00 92.81 103 LEU A CA 1
ATOM 785 C C . LEU A 1 103 ? -14.679 -1.458 2.657 1.00 92.81 103 LEU A C 1
ATOM 787 O O . LEU A 1 103 ? -14.289 -2.360 1.929 1.00 92.81 103 LEU A O 1
ATOM 791 N N . ALA A 1 104 ? -15.568 -0.546 2.256 1.00 90.69 104 ALA A N 1
ATOM 792 C CA . ALA A 1 104 ? -16.101 -0.538 0.900 1.00 90.69 104 ALA A CA 1
ATOM 793 C C . ALA A 1 104 ? -14.969 -0.382 -0.121 1.00 90.69 104 ALA A C 1
ATOM 795 O O . ALA A 1 104 ? -14.866 -1.213 -1.016 1.00 90.69 104 ALA A O 1
ATOM 796 N N . VAL A 1 105 ? -14.077 0.598 0.081 1.00 88.00 105 VAL A N 1
ATOM 797 C CA . VAL A 1 105 ? -12.911 0.838 -0.785 1.00 88.00 105 VAL A CA 1
ATOM 798 C C . VAL A 1 105 ? -11.985 -0.377 -0.823 1.00 88.00 105 VAL A C 1
ATOM 800 O O . VAL A 1 105 ? -11.678 -0.869 -1.907 1.00 88.00 105 VAL A O 1
ATOM 803 N N . LEU A 1 106 ? -11.582 -0.896 0.339 1.00 83.19 106 LEU A N 1
ATOM 804 C CA . LEU A 1 106 ? -10.652 -2.022 0.453 1.00 83.19 106 LEU A CA 1
ATOM 805 C C . LEU A 1 106 ? -11.235 -3.329 -0.083 1.00 83.19 106 LEU A C 1
ATOM 807 O O . LEU A 1 106 ? -10.515 -4.113 -0.690 1.00 83.19 106 LEU A O 1
ATOM 811 N N . VAL A 1 107 ? -12.534 -3.571 0.101 1.00 79.50 107 VAL A N 1
ATOM 812 C CA . VAL A 1 107 ? -13.206 -4.738 -0.477 1.00 79.50 107 VAL A CA 1
ATOM 813 C C . VAL A 1 107 ? -13.345 -4.571 -1.983 1.00 79.50 107 VAL A C 1
ATOM 815 O O . VAL A 1 107 ? -13.112 -5.538 -2.682 1.00 79.50 107 VAL A O 1
ATOM 818 N N . THR A 1 108 ? -13.639 -3.389 -2.529 1.00 71.94 108 THR A N 1
ATOM 819 C CA . THR A 1 108 ? -13.606 -3.204 -3.995 1.00 71.94 108 THR A CA 1
ATOM 820 C C . THR A 1 108 ? -12.200 -3.266 -4.586 1.00 71.94 108 THR A C 1
ATOM 822 O O . THR A 1 108 ? -12.059 -3.700 -5.722 1.00 71.94 108 THR A O 1
ATOM 825 N N . ALA A 1 109 ? -11.171 -2.875 -3.830 1.00 65.00 109 ALA A N 1
ATOM 826 C CA . ALA A 1 109 ? -9.772 -3.017 -4.228 1.00 65.00 109 ALA A CA 1
ATOM 827 C C . ALA A 1 109 ? -9.271 -4.472 -4.107 1.00 65.00 109 ALA A C 1
ATOM 829 O O . ALA A 1 109 ? -8.394 -4.880 -4.859 1.00 65.00 109 ALA A O 1
ATOM 830 N N . GLY A 1 110 ? -9.829 -5.245 -3.165 1.00 51.72 110 GLY A N 1
ATOM 831 C CA . GLY A 1 110 ? -9.497 -6.649 -2.898 1.00 51.72 110 GLY A CA 1
ATOM 832 C C . GLY A 1 110 ? -10.426 -7.672 -3.560 1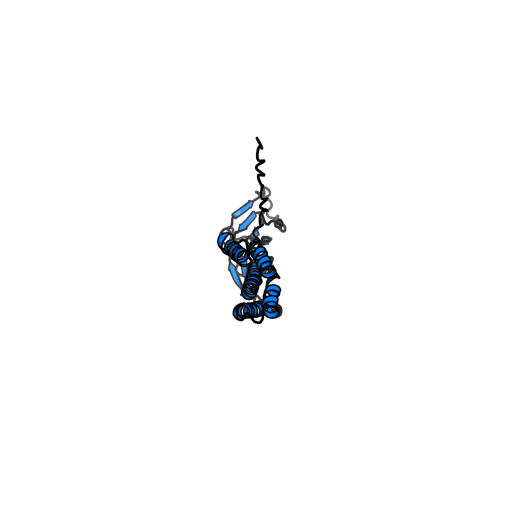.00 51.72 110 GLY A C 1
ATOM 833 O O . GLY A 1 110 ? -10.079 -8.849 -3.638 1.00 51.72 110 GLY A O 1
ATOM 834 N N . VAL A 1 111 ? -11.591 -7.258 -4.071 1.00 43.31 111 VAL A N 1
ATOM 835 C CA . VAL A 1 111 ? -12.272 -7.975 -5.149 1.00 43.31 111 VAL A CA 1
ATOM 836 C C . VAL A 1 111 ? -11.262 -7.935 -6.279 1.00 43.31 111 VAL A C 1
ATOM 838 O O . VAL A 1 111 ? -10.948 -6.832 -6.729 1.00 43.31 111 VAL A O 1
ATOM 841 N N . PRO A 1 112 ? -10.719 -9.082 -6.725 1.00 41.03 112 PRO A N 1
ATOM 842 C CA . PRO A 1 112 ? -9.935 -9.070 -7.935 1.00 41.03 112 PRO A CA 1
ATOM 843 C C . PRO A 1 112 ? -10.869 -8.488 -8.985 1.00 41.03 112 PRO A C 1
ATOM 845 O O . PRO A 1 112 ? -11.860 -9.119 -9.366 1.00 41.03 112 PRO A O 1
ATOM 848 N N . ALA A 1 113 ? -10.590 -7.252 -9.409 1.00 45.53 113 ALA A N 1
ATOM 849 C CA . ALA A 1 113 ? -11.034 -6.798 -10.703 1.00 45.53 113 ALA A CA 1
ATOM 850 C C . ALA A 1 113 ? -10.700 -7.974 -11.609 1.00 45.53 113 ALA A C 1
ATOM 852 O O . ALA A 1 113 ? -9.539 -8.395 -11.626 1.00 45.53 113 ALA A O 1
ATOM 853 N N . THR A 1 114 ? -11.721 -8.590 -12.224 1.00 41.06 114 THR A N 1
ATOM 854 C CA . THR A 1 114 ? -11.562 -9.557 -13.324 1.00 41.06 114 THR A CA 1
ATOM 855 C C . THR A 1 114 ? -10.275 -9.180 -14.019 1.00 41.06 114 THR A C 1
ATOM 857 O O . THR A 1 114 ? -10.259 -8.014 -14.424 1.00 41.06 114 THR A O 1
ATOM 860 N N . PRO A 1 115 ? -9.213 -10.025 -13.997 1.00 42.94 115 PRO A N 1
ATOM 861 C CA . PRO A 1 115 ? -7.829 -9.575 -14.128 1.00 42.94 115 PRO A CA 1
ATOM 862 C C . PRO A 1 115 ? -7.825 -8.502 -15.183 1.00 42.94 115 PRO A C 1
ATOM 864 O O . PRO A 1 115 ? -8.203 -8.792 -16.322 1.00 42.94 115 PRO A O 1
ATOM 867 N N . ALA A 1 116 ? -7.631 -7.253 -14.749 1.00 48.34 116 ALA A N 1
ATOM 868 C CA . ALA A 1 116 ? -7.788 -6.123 -15.635 1.00 48.34 116 ALA A CA 1
ATOM 869 C C . ALA A 1 116 ? -6.659 -6.295 -16.637 1.00 48.34 116 ALA A C 1
ATOM 871 O O . ALA A 1 116 ? -5.501 -6.008 -16.352 1.00 48.34 116 ALA A O 1
ATOM 872 N N . VAL A 1 117 ? -6.979 -6.921 -17.768 1.00 52.38 117 VAL A N 1
ATOM 873 C CA . VAL A 1 117 ? -6.035 -7.105 -18.849 1.00 52.38 117 VAL A CA 1
ATOM 874 C C . VAL A 1 117 ? -5.855 -5.705 -19.394 1.00 52.38 117 VAL A C 1
ATOM 876 O O . VAL A 1 117 ? -6.646 -5.249 -20.222 1.00 52.38 117 VAL A O 1
ATOM 879 N N . THR A 1 118 ? -4.840 -5.001 -18.897 1.00 53.56 118 THR A N 1
ATOM 880 C CA . THR A 1 118 ? -4.368 -3.769 -19.514 1.00 53.56 118 THR A CA 1
ATOM 881 C C . THR A 1 118 ? -3.832 -4.168 -20.880 1.00 53.56 118 THR A C 1
ATOM 883 O O . THR A 1 118 ? -2.697 -4.616 -21.041 1.00 53.56 118 THR A O 1
ATOM 886 N N . ARG A 1 119 ? -4.708 -4.098 -21.885 1.00 58.75 119 ARG A N 1
ATOM 887 C CA . ARG A 1 119 ? -4.359 -4.413 -23.263 1.00 58.75 119 ARG A CA 1
ATOM 888 C C . ARG A 1 119 ? -3.592 -3.229 -23.823 1.00 58.75 119 ARG A C 1
ATOM 890 O O . ARG A 1 119 ? -4.187 -2.266 -24.297 1.00 58.75 119 ARG A O 1
ATOM 897 N N . LEU A 1 120 ? -2.268 -3.313 -23.778 1.00 61.59 120 LEU A N 1
ATOM 898 C CA . LEU A 1 120 ? -1.425 -2.370 -24.492 1.00 61.59 120 LEU A CA 1
ATOM 899 C C . LEU A 1 120 ? -1.560 -2.649 -25.995 1.00 61.59 120 LEU A C 1
ATOM 901 O O . LEU A 1 120 ? -1.136 -3.696 -26.484 1.00 61.59 120 LEU A O 1
ATOM 905 N N . VAL A 1 121 ? -2.196 -1.734 -26.726 1.00 62.25 121 VAL A N 1
ATOM 906 C CA . VAL A 1 121 ? -2.228 -1.789 -28.191 1.00 62.25 121 VAL A CA 1
ATOM 907 C C . VAL A 1 121 ? -0.889 -1.264 -28.690 1.00 62.25 121 VAL A C 1
ATOM 909 O O . VAL A 1 121 ? -0.553 -0.099 -28.476 1.00 62.25 121 VAL A O 1
ATOM 912 N N . LEU A 1 122 ? -0.107 -2.147 -29.300 1.00 62.12 122 LEU A N 1
ATOM 913 C CA . LEU A 1 122 ? 1.137 -1.778 -29.962 1.00 62.12 122 LEU A CA 1
ATOM 914 C C . LEU A 1 122 ? 0.833 -1.234 -31.352 1.00 62.12 122 LEU A C 1
ATOM 916 O O . LEU A 1 122 ? -0.068 -1.736 -32.025 1.00 62.12 122 LEU A O 1
ATOM 920 N N . ASP A 1 123 ? 1.598 -0.228 -31.768 1.00 60.69 123 ASP A N 1
ATOM 921 C CA . ASP A 1 123 ? 1.624 0.191 -33.164 1.00 60.69 123 ASP A CA 1
ATOM 922 C C . ASP A 1 123 ? 2.249 -0.950 -33.990 1.00 60.69 123 ASP A C 1
ATOM 924 O O . ASP A 1 123 ? 3.407 -1.304 -33.738 1.00 60.69 123 ASP A O 1
ATOM 928 N N . PRO A 1 124 ? 1.500 -1.578 -34.915 1.00 57.84 124 PRO A N 1
ATOM 929 C CA . PRO A 1 124 ? 2.003 -2.695 -35.709 1.00 57.84 124 PRO A CA 1
ATOM 930 C C . PRO A 1 124 ? 3.158 -2.301 -36.639 1.00 57.84 124 PRO A C 1
ATOM 932 O O . PRO A 1 124 ? 3.911 -3.179 -37.050 1.00 57.84 124 PRO A O 1
ATOM 935 N N . GLU A 1 125 ? 3.323 -1.009 -36.939 1.00 62.03 125 GLU A N 1
ATOM 936 C CA . GLU A 1 125 ? 4.408 -0.486 -37.780 1.00 62.03 125 GLU A CA 1
ATOM 937 C C . GLU A 1 125 ? 5.654 -0.103 -36.963 1.00 62.03 125 GLU A C 1
ATOM 939 O O . GLU A 1 125 ? 6.640 0.409 -37.501 1.00 62.03 125 GLU A O 1
ATOM 944 N N . ALA A 1 126 ? 5.641 -0.330 -35.645 1.00 62.88 126 ALA A N 1
ATOM 945 C CA . ALA A 1 126 ? 6.767 0.028 -34.806 1.00 62.88 126 ALA A CA 1
ATOM 946 C C . ALA A 1 126 ? 8.013 -0.823 -35.128 1.00 62.88 126 ALA A C 1
ATOM 948 O O . ALA A 1 126 ? 7.947 -2.053 -35.137 1.00 62.88 126 ALA A O 1
ATOM 949 N N . PRO A 1 127 ? 9.195 -0.201 -35.286 1.00 58.34 127 PRO A N 1
ATOM 950 C CA . PRO A 1 127 ? 10.425 -0.902 -35.663 1.00 58.34 127 PRO A CA 1
ATOM 951 C C . PRO A 1 127 ? 11.027 -1.766 -34.537 1.00 58.34 127 PRO A C 1
ATOM 953 O O . PRO A 1 127 ? 12.071 -2.384 -34.738 1.00 58.34 127 PRO A O 1
ATOM 956 N N . ARG A 1 128 ? 10.419 -1.791 -33.341 1.00 65.69 128 ARG A N 1
ATOM 957 C CA . ARG A 1 128 ? 10.904 -2.518 -32.156 1.00 65.69 128 ARG A CA 1
ATOM 958 C C . ARG A 1 128 ? 9.779 -3.327 -31.512 1.00 65.69 128 ARG A C 1
ATOM 960 O O . ARG A 1 128 ? 8.668 -2.828 -31.359 1.00 65.69 128 ARG A O 1
ATOM 967 N N . GLY A 1 129 ? 10.088 -4.559 -31.105 1.00 65.38 129 GLY A N 1
ATOM 968 C CA . GLY A 1 129 ? 9.196 -5.374 -30.279 1.00 65.38 129 GLY A CA 1
ATOM 969 C C . GLY A 1 129 ? 9.003 -4.767 -28.888 1.00 65.38 129 GLY A C 1
ATOM 970 O O . GLY A 1 129 ? 9.817 -3.964 -28.440 1.00 65.38 129 GLY A O 1
ATOM 971 N N . LEU A 1 130 ? 7.915 -5.135 -28.210 1.00 69.00 130 LEU A N 1
ATOM 972 C CA . LEU A 1 130 ? 7.685 -4.756 -26.818 1.00 69.00 130 LEU A CA 1
ATOM 973 C C . LEU A 1 130 ? 8.271 -5.820 -25.890 1.00 69.00 130 LEU A C 1
ATOM 975 O O . LEU A 1 130 ? 7.864 -6.981 -25.940 1.00 69.00 130 LEU A O 1
ATOM 979 N N . HIS A 1 131 ? 9.161 -5.399 -25.002 1.00 73.81 131 HIS A N 1
ATOM 980 C CA . HIS A 1 131 ? 9.778 -6.237 -23.990 1.00 73.81 131 HIS A CA 1
ATOM 981 C C . HIS A 1 131 ? 9.494 -5.647 -22.607 1.00 73.81 131 HIS A C 1
ATOM 983 O O . HIS A 1 131 ? 9.897 -4.526 -22.298 1.00 73.81 131 HIS A O 1
ATOM 989 N N . ALA A 1 132 ? 8.771 -6.402 -21.777 1.00 68.38 132 ALA A N 1
ATOM 990 C CA . ALA A 1 132 ? 8.703 -6.119 -20.349 1.00 68.38 132 ALA A CA 1
ATOM 991 C C . ALA A 1 132 ? 10.005 -6.616 -19.716 1.00 68.38 132 ALA A C 1
ATOM 993 O O . ALA A 1 132 ? 10.315 -7.806 -19.799 1.00 68.38 132 ALA A O 1
ATOM 994 N N . MET A 1 133 ? 10.769 -5.701 -19.127 1.00 80.56 133 MET A N 1
ATOM 995 C CA . MET A 1 133 ? 12.066 -6.012 -18.527 1.00 80.56 133 MET A CA 1
ATOM 996 C C . MET A 1 133 ? 11.908 -6.492 -17.083 1.00 80.56 133 MET A C 1
ATOM 998 O O . MET A 1 133 ? 12.589 -7.432 -16.678 1.00 80.56 133 MET A O 1
ATOM 1002 N N . ASP A 1 134 ? 11.000 -5.863 -16.329 1.00 88.19 134 ASP A N 1
ATOM 1003 C CA . ASP A 1 134 ? 10.682 -6.213 -14.943 1.00 88.19 134 ASP A CA 1
ATOM 1004 C C . ASP A 1 134 ? 9.367 -5.563 -14.481 1.00 88.19 134 ASP A C 1
ATOM 1006 O O . ASP A 1 134 ? 8.926 -4.560 -15.055 1.00 88.19 134 ASP A O 1
ATOM 1010 N N . PHE A 1 135 ? 8.776 -6.104 -13.416 1.00 87.38 135 PHE A N 1
ATOM 1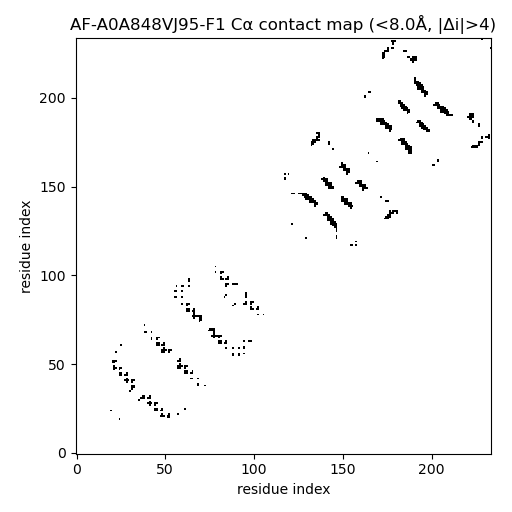011 C CA . PHE A 1 135 ? 7.653 -5.504 -12.689 1.00 87.38 135 PHE A CA 1
ATOM 1012 C C . PHE A 1 135 ? 8.107 -5.062 -11.300 1.00 87.38 135 PHE A C 1
ATOM 1014 O O . PHE A 1 135 ? 8.940 -5.715 -10.674 1.00 87.38 135 PHE A O 1
ATOM 1021 N N . SER A 1 136 ? 7.544 -3.966 -10.790 1.00 85.88 136 SER A N 1
ATOM 1022 C CA . SER A 1 136 ? 7.740 -3.596 -9.389 1.00 85.88 136 SER A CA 1
ATOM 1023 C C . SER A 1 136 ? 7.166 -4.685 -8.474 1.00 85.88 136 SER A C 1
ATOM 1025 O O . SER A 1 136 ? 6.265 -5.427 -8.866 1.00 85.88 136 SER A O 1
ATOM 1027 N N . ALA A 1 137 ? 7.675 -4.797 -7.243 1.00 82.56 137 ALA A N 1
ATOM 1028 C CA . ALA A 1 137 ? 7.266 -5.855 -6.310 1.00 82.56 137 ALA A CA 1
ATOM 1029 C C . ALA A 1 137 ? 5.748 -5.863 -6.022 1.00 82.56 137 ALA A C 1
ATOM 1031 O O . ALA A 1 137 ? 5.149 -6.921 -5.840 1.00 82.56 137 ALA A O 1
ATOM 1032 N N . ASP A 1 138 ? 5.127 -4.683 -6.029 1.00 80.00 138 ASP A N 1
ATOM 1033 C CA . ASP A 1 138 ? 3.683 -4.467 -5.879 1.00 80.00 138 ASP A CA 1
ATOM 1034 C C . ASP A 1 138 ? 2.893 -4.601 -7.199 1.00 80.00 138 ASP A C 1
ATOM 1036 O O . ASP A 1 138 ? 1.675 -4.443 -7.204 1.00 80.00 138 ASP A O 1
ATOM 1040 N N . GLN A 1 139 ? 3.573 -4.874 -8.319 1.00 83.62 139 GLN A N 1
ATOM 1041 C CA . GLN A 1 139 ? 3.027 -4.992 -9.677 1.00 83.62 139 GLN A CA 1
ATOM 1042 C C . GLN A 1 139 ? 2.276 -3.745 -10.177 1.00 83.62 139 GLN A C 1
ATOM 1044 O O . GLN A 1 139 ? 1.547 -3.813 -11.167 1.00 83.62 139 GLN A O 1
ATOM 1049 N N . SER A 1 140 ? 2.465 -2.589 -9.531 1.00 82.31 140 SER A N 1
ATOM 1050 C CA . SER A 1 140 ? 1.838 -1.326 -9.941 1.00 82.31 140 SER A CA 1
ATOM 1051 C C . SER A 1 140 ? 2.542 -0.679 -11.138 1.00 82.31 140 SER A C 1
ATOM 1053 O O . SER A 1 140 ? 1.944 0.136 -11.849 1.00 82.31 140 SER A O 1
ATOM 1055 N N . ARG A 1 141 ? 3.807 -1.044 -11.386 1.00 87.25 141 ARG A N 1
ATOM 1056 C CA . ARG A 1 141 ? 4.653 -0.492 -12.446 1.00 87.25 141 ARG A CA 1
ATOM 1057 C C . ARG A 1 141 ? 5.417 -1.579 -13.197 1.00 87.25 141 ARG A C 1
ATOM 1059 O O . ARG A 1 141 ? 5.763 -2.616 -12.636 1.00 87.25 141 ARG A O 1
ATOM 1066 N N . ALA A 1 142 ? 5.727 -1.309 -14.462 1.00 88.44 142 ALA A N 1
ATOM 1067 C CA . ALA A 1 142 ? 6.554 -2.169 -15.304 1.00 88.44 142 ALA A CA 1
ATOM 1068 C C . ALA A 1 142 ? 7.596 -1.353 -16.074 1.00 88.44 142 ALA A C 1
ATOM 1070 O O . ALA A 1 142 ? 7.286 -0.275 -16.581 1.00 88.44 142 ALA A O 1
ATOM 1071 N N . ILE A 1 143 ? 8.820 -1.872 -16.185 1.00 87.44 143 ILE A N 1
ATOM 1072 C CA . ILE A 1 143 ? 9.850 -1.297 -17.058 1.00 87.44 143 ILE A CA 1
ATOM 1073 C C . ILE A 1 143 ? 9.651 -1.871 -18.453 1.00 87.44 143 ILE A C 1
ATOM 1075 O O . ILE A 1 143 ? 9.695 -3.089 -18.642 1.00 87.44 143 ILE A O 1
ATOM 1079 N N . MET A 1 144 ? 9.456 -0.989 -19.425 1.00 85.88 144 MET A N 1
ATOM 1080 C CA . MET A 1 144 ? 9.179 -1.352 -20.806 1.00 85.88 144 MET A CA 1
ATOM 1081 C C . MET A 1 144 ? 10.300 -0.845 -21.715 1.00 85.88 144 MET A C 1
ATOM 1083 O O . MET A 1 144 ? 10.676 0.325 -21.650 1.00 85.88 144 MET A O 1
ATOM 1087 N N . ASP A 1 145 ? 10.789 -1.718 -22.593 1.00 81.44 145 ASP A N 1
ATOM 1088 C CA . ASP A 1 145 ? 11.548 -1.344 -23.790 1.00 81.44 145 ASP A CA 1
ATOM 1089 C C . ASP A 1 145 ? 10.685 -1.675 -25.010 1.00 81.44 145 ASP A C 1
ATOM 1091 O O . ASP A 1 145 ? 10.181 -2.795 -25.135 1.00 81.44 145 ASP A O 1
ATOM 1095 N N . GLY A 1 146 ? 10.443 -0.709 -25.893 1.00 76.38 146 GLY A N 1
ATOM 1096 C CA . GLY A 1 146 ? 9.650 -0.983 -27.083 1.00 76.38 146 GLY A CA 1
ATOM 1097 C C . GLY A 1 146 ? 9.290 0.239 -27.922 1.00 76.38 146 GLY A C 1
ATOM 1098 O O . GLY A 1 146 ? 10.055 1.204 -27.992 1.00 76.38 146 GLY A O 1
ATOM 1099 N N . PRO A 1 147 ? 8.135 0.203 -28.614 1.00 67.19 147 PRO A N 1
ATOM 1100 C CA . PRO A 1 147 ? 7.690 1.294 -29.474 1.00 67.19 147 PRO A CA 1
ATOM 1101 C C . PRO A 1 147 ? 7.590 2.620 -28.713 1.00 67.19 147 PRO A C 1
ATOM 1103 O O . PRO A 1 147 ? 6.800 2.740 -27.773 1.00 67.19 147 PRO A O 1
ATOM 1106 N N . GLY A 1 148 ? 8.374 3.612 -29.138 1.00 69.19 148 GLY A N 1
ATOM 1107 C CA . GLY A 1 148 ? 8.438 4.929 -28.496 1.00 69.19 148 GLY A CA 1
ATOM 1108 C C . GLY A 1 148 ? 9.563 5.105 -27.469 1.00 69.19 148 GLY A C 1
ATOM 1109 O O . GLY A 1 148 ? 9.629 6.171 -26.870 1.00 69.19 148 GLY A O 1
ATOM 1110 N N . GLY A 1 149 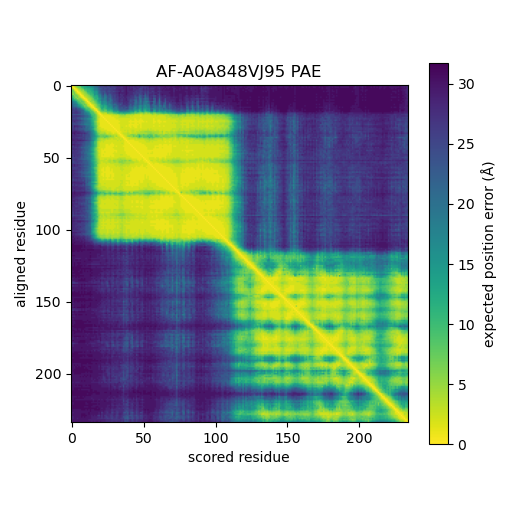? 10.448 4.115 -27.295 1.00 78.19 149 GLY A N 1
ATOM 1111 C CA . GLY A 1 149 ? 11.618 4.200 -26.413 1.00 78.19 149 GLY A CA 1
ATOM 1112 C C . GLY A 1 149 ? 11.451 3.416 -25.113 1.00 78.19 149 GLY A C 1
ATOM 1113 O O . GLY A 1 149 ? 10.59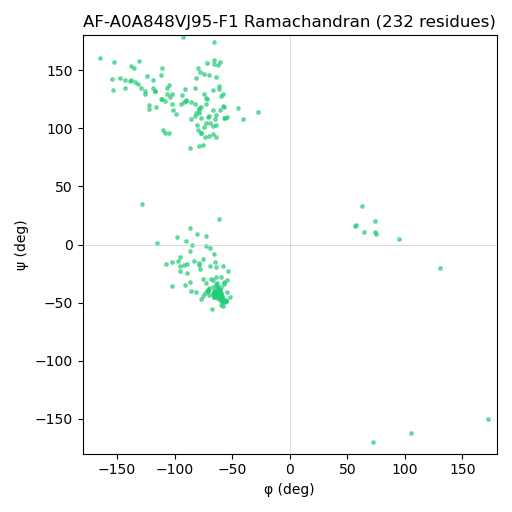9 2.528 -25.018 1.00 78.19 149 GLY A O 1
ATOM 1114 N N . GLN A 1 150 ? 12.282 3.736 -24.121 1.00 82.25 150 GLN A N 1
ATOM 1115 C CA . GLN A 1 150 ? 12.217 3.143 -22.790 1.00 82.25 150 GLN A CA 1
ATOM 1116 C C . GLN A 1 150 ? 11.322 3.977 -21.871 1.00 82.25 150 GLN A C 1
ATOM 1118 O O . GLN A 1 150 ? 11.397 5.206 -21.839 1.00 82.25 150 GLN A O 1
ATOM 1123 N N . TYR A 1 151 ? 10.437 3.309 -21.137 1.00 83.31 151 TYR A N 1
ATOM 1124 C CA . TYR A 1 151 ? 9.511 3.981 -20.232 1.00 83.31 151 TYR A CA 1
ATOM 1125 C C . TYR A 1 151 ? 9.096 3.083 -19.075 1.00 83.31 151 TYR A C 1
ATOM 1127 O O . TYR A 1 151 ? 9.111 1.854 -19.168 1.00 83.31 151 TYR A O 1
ATOM 1135 N N . VAL A 1 152 ? 8.672 3.712 -17.984 1.00 86.88 152 VAL A N 1
ATOM 1136 C CA . VAL A 1 152 ? 7.943 3.031 -16.918 1.00 86.88 152 VAL A CA 1
ATOM 1137 C C . VAL A 1 152 ? 6.452 3.146 -17.200 1.00 86.88 152 VAL A C 1
ATOM 1139 O O . VAL A 1 152 ? 5.907 4.235 -17.368 1.00 86.88 152 VAL A O 1
ATOM 1142 N N . LEU A 1 153 ? 5.790 1.999 -17.296 1.00 85.25 153 LEU A N 1
ATOM 1143 C CA . LEU A 1 153 ? 4.348 1.892 -17.439 1.00 85.25 153 LEU A CA 1
ATOM 1144 C C . LEU A 1 153 ? 3.720 1.809 -16.052 1.00 85.25 153 LEU A C 1
ATOM 1146 O O . LEU A 1 153 ? 4.042 0.905 -15.286 1.00 85.25 153 LEU A O 1
ATOM 1150 N N . GLU A 1 154 ? 2.793 2.708 -15.749 1.00 83.75 154 GLU A N 1
ATOM 1151 C CA . GLU A 1 154 ? 1.881 2.544 -14.623 1.00 83.75 154 GLU A CA 1
ATOM 1152 C C . GLU A 1 154 ? 0.721 1.639 -15.072 1.00 83.75 154 GLU A C 1
ATOM 1154 O O . GLU A 1 154 ? 0.055 1.897 -16.078 1.00 83.75 154 GLU A O 1
ATOM 1159 N N . VAL A 1 155 ? 0.545 0.510 -14.379 1.00 82.00 155 VAL A N 1
ATOM 1160 C CA . VAL A 1 155 ? -0.238 -0.633 -14.879 1.00 82.00 155 VAL A CA 1
ATOM 1161 C C . VAL A 1 155 ? -1.743 -0.355 -14.864 1.00 82.00 155 VAL A C 1
ATOM 1163 O O . VAL A 1 155 ? -2.459 -0.841 -15.746 1.00 82.00 155 VAL A O 1
ATOM 1166 N N . SER A 1 156 ? -2.229 0.427 -13.893 1.00 73.94 156 SER A N 1
ATOM 1167 C CA . SER A 1 156 ? -3.667 0.631 -13.680 1.00 73.94 156 SER A CA 1
ATOM 1168 C C . SER A 1 156 ? -4.279 1.672 -14.626 1.00 73.94 156 SER A C 1
ATOM 1170 O O . SER A 1 156 ? -5.3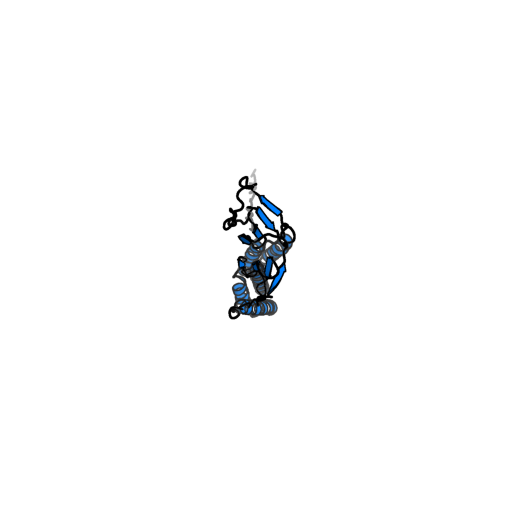66 1.460 -15.163 1.00 73.94 156 SER A O 1
ATOM 1172 N N . SER A 1 157 ? -3.573 2.773 -14.880 1.00 75.62 157 SER A N 1
ATOM 1173 C CA . SER A 1 157 ? -3.980 3.866 -15.772 1.00 75.62 157 SER A CA 1
ATOM 1174 C C . SER A 1 157 ? -3.407 3.737 -17.183 1.00 75.62 157 SER A C 1
ATOM 1176 O O . SER A 1 157 ? -3.912 4.373 -18.107 1.00 75.62 157 SER A O 1
ATOM 1178 N N . GLY A 1 158 ? -2.350 2.939 -17.371 1.00 75.62 158 GLY A N 1
ATOM 1179 C CA . GLY A 1 158 ? -1.631 2.822 -18.642 1.00 75.62 158 GLY A CA 1
ATOM 1180 C C . GLY A 1 158 ? -0.739 4.027 -18.964 1.00 75.62 158 GLY A C 1
ATOM 1181 O O . GLY A 1 158 ? -0.249 4.148 -20.090 1.00 75.62 158 GLY A O 1
ATOM 1182 N N . ARG A 1 159 ? -0.534 4.935 -18.002 1.00 81.69 159 ARG A N 1
ATOM 1183 C CA . ARG A 1 159 ? 0.348 6.098 -18.137 1.00 81.69 159 ARG A CA 1
ATOM 1184 C C . ARG A 1 159 ? 1.787 5.642 -18.381 1.00 81.69 159 ARG A C 1
ATOM 1186 O O . ARG A 1 159 ? 2.286 4.754 -17.694 1.00 81.69 159 ARG A O 1
ATOM 1193 N N . LYS A 1 160 ? 2.443 6.267 -19.358 1.00 83.88 160 LYS A N 1
ATOM 1194 C CA . LYS A 1 160 ? 3.831 5.990 -19.738 1.00 83.88 160 LYS A CA 1
ATOM 1195 C C . LYS A 1 160 ? 4.718 7.147 -19.301 1.00 83.88 160 LYS A C 1
ATOM 1197 O O . LYS A 1 160 ? 4.488 8.271 -19.739 1.00 83.88 160 LYS A O 1
ATOM 1202 N N . ASP A 1 161 ? 5.728 6.839 -18.501 1.00 83.12 161 ASP A N 1
ATOM 1203 C CA . ASP A 1 161 ? 6.765 7.774 -18.078 1.00 83.12 161 ASP A CA 1
ATOM 1204 C C . ASP A 1 161 ? 8.051 7.470 -18.840 1.00 83.12 161 ASP A C 1
ATOM 1206 O O . ASP A 1 161 ? 8.769 6.537 -18.463 1.00 83.12 161 ASP A O 1
ATOM 1210 N N . PRO A 1 162 ? 8.322 8.183 -19.946 1.00 82.56 162 PRO A N 1
ATOM 1211 C CA . PRO A 1 162 ? 9.558 7.995 -20.685 1.00 82.56 162 PRO A CA 1
ATOM 1212 C C . PRO A 1 162 ? 10.751 8.401 -19.824 1.00 82.56 162 PRO A C 1
ATOM 1214 O O . PRO A 1 162 ? 10.677 9.363 -19.058 1.00 82.56 162 PRO A O 1
ATOM 1217 N N . PHE A 1 163 ? 11.853 7.675 -19.977 1.00 78.81 163 PHE A N 1
ATOM 1218 C CA . PHE A 1 163 ? 13.133 8.063 -19.406 1.00 78.81 163 PHE A CA 1
ATOM 1219 C C . PHE A 1 163 ? 14.206 8.010 -20.483 1.00 78.81 163 PHE A C 1
ATOM 1221 O O . PHE A 1 163 ? 14.309 7.042 -21.236 1.00 78.81 163 PHE A O 1
ATOM 1228 N N . ASP A 1 164 ? 15.021 9.057 -20.526 1.00 71.94 164 ASP A N 1
ATOM 1229 C CA . ASP A 1 164 ? 16.134 9.140 -21.455 1.00 71.94 164 ASP A CA 1
ATOM 1230 C C . ASP A 1 164 ? 17.395 8.639 -20.762 1.00 71.94 164 ASP A C 1
ATOM 1232 O O . ASP A 1 164 ? 17.831 9.173 -19.738 1.00 71.94 164 ASP A O 1
ATOM 1236 N N . LEU A 1 165 ? 18.004 7.606 -21.335 1.00 68.94 165 LEU A N 1
ATOM 1237 C CA . LEU A 1 165 ? 19.355 7.234 -20.950 1.00 68.94 165 LEU A CA 1
ATOM 1238 C C . LEU A 1 165 ? 20.345 8.244 -21.532 1.00 68.94 165 LEU A C 1
ATOM 1240 O O . LEU A 1 165 ? 20.170 8.683 -22.670 1.00 68.94 165 LEU A O 1
ATOM 1244 N N . PRO A 1 166 ? 21.453 8.540 -20.830 1.00 61.66 166 PRO A N 1
ATOM 1245 C CA . PRO A 1 166 ? 22.507 9.402 -21.369 1.00 61.66 166 PRO A CA 1
ATOM 1246 C C . PRO A 1 166 ? 23.104 8.897 -22.691 1.00 61.66 166 PRO A C 1
ATOM 1248 O O . PRO A 1 166 ? 23.727 9.665 -23.421 1.00 61.66 166 PRO A O 1
ATOM 1251 N N . ASN A 1 167 ? 22.905 7.615 -23.014 1.00 63.62 167 ASN A N 1
ATOM 1252 C CA . ASN A 1 167 ? 23.250 7.027 -24.299 1.00 63.62 167 ASN A CA 1
ATOM 1253 C C . ASN A 1 167 ? 21.975 6.679 -25.093 1.00 63.62 167 ASN A C 1
ATOM 1255 O O . ASN A 1 167 ? 21.363 5.634 -24.871 1.00 63.62 167 ASN A O 1
ATOM 1259 N N . ALA A 1 168 ? 21.591 7.552 -26.029 1.00 53.41 168 ALA A N 1
ATOM 1260 C CA . ALA A 1 168 ? 20.343 7.460 -26.798 1.00 53.41 168 ALA A CA 1
ATOM 1261 C C . ALA A 1 168 ? 20.244 6.227 -27.725 1.00 53.41 168 ALA A C 1
ATOM 1263 O O . ALA A 1 168 ? 19.156 5.883 -28.184 1.00 53.41 168 ALA A O 1
ATOM 1264 N N . GLU A 1 169 ? 21.355 5.531 -27.995 1.00 61.34 169 GLU A N 1
ATOM 1265 C CA . GLU A 1 169 ? 21.381 4.335 -28.853 1.00 61.34 169 GLU A CA 1
ATOM 1266 C C . GLU A 1 169 ? 21.341 3.011 -28.067 1.00 61.34 169 GLU A C 1
ATOM 1268 O O . GLU A 1 169 ? 21.458 1.928 -28.647 1.00 61.34 169 GLU A O 1
ATOM 1273 N N . CYS A 1 170 ? 21.155 3.061 -26.745 1.00 67.38 170 CYS A N 1
ATOM 1274 C CA . CYS A 1 170 ? 21.220 1.865 -25.915 1.00 67.38 170 CYS A CA 1
ATOM 1275 C C . CYS A 1 170 ? 19.982 0.960 -26.045 1.00 67.38 170 CYS A C 1
ATOM 1277 O O . CYS A 1 170 ? 18.841 1.392 -25.885 1.00 67.38 170 CYS A O 1
ATOM 1279 N N . TRP A 1 171 ? 20.225 -0.32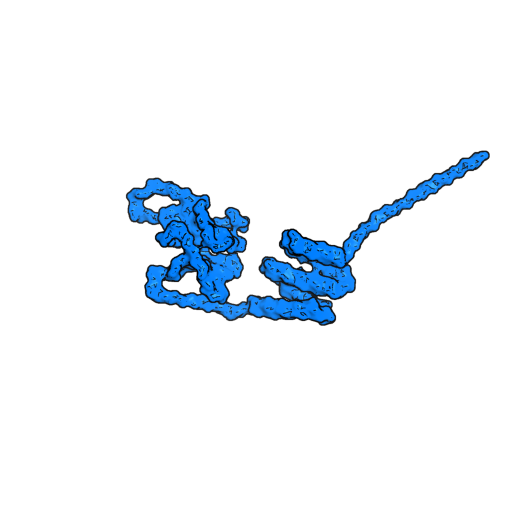8 -26.285 1.00 71.12 171 TRP A N 1
ATOM 1280 C CA . TRP A 1 171 ? 19.248 -1.410 -26.152 1.00 71.12 171 TRP A CA 1
ATOM 1281 C C . TRP A 1 171 ? 19.394 -2.012 -24.754 1.00 71.12 171 TRP A C 1
ATOM 1283 O O . TRP A 1 171 ? 20.516 -2.318 -24.334 1.00 71.12 171 TRP A O 1
ATOM 1293 N N . LEU A 1 172 ? 18.290 -2.128 -24.011 1.00 77.69 172 LEU A N 1
ATOM 1294 C CA . LEU A 1 172 ? 18.340 -2.654 -22.649 1.00 77.69 172 LEU A CA 1
ATOM 1295 C C . 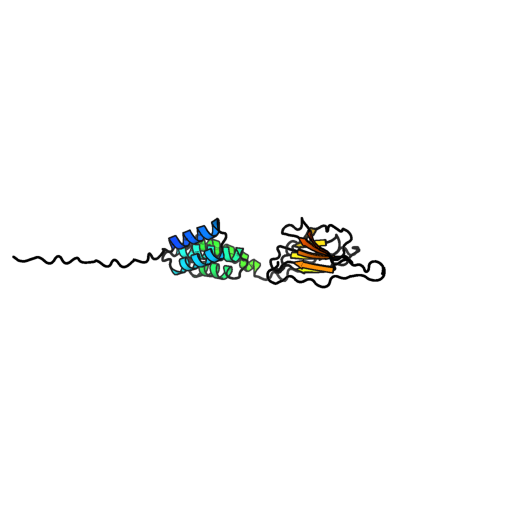LEU A 1 172 ? 18.618 -4.160 -22.690 1.00 77.69 172 LEU A C 1
ATOM 1297 O O . LEU A 1 172 ? 17.893 -4.920 -23.326 1.00 77.69 172 LEU A O 1
ATOM 1301 N N . SER A 1 173 ? 19.667 -4.599 -21.994 1.00 77.44 173 SER A N 1
ATOM 1302 C CA . SER A 1 173 ? 19.968 -6.027 -21.809 1.00 77.44 173 SER A CA 1
ATOM 1303 C C . SER A 1 173 ? 19.321 -6.575 -20.538 1.00 77.44 173 SER A C 1
ATOM 1305 O O . SER A 1 173 ? 18.858 -7.712 -20.510 1.00 77.44 173 SER A O 1
ATOM 1307 N N . SER A 1 174 ? 19.238 -5.750 -19.495 1.00 80.75 174 SER A N 1
ATOM 1308 C CA . SER A 1 174 ? 18.547 -6.051 -18.245 1.00 80.75 174 SER A CA 1
ATOM 1309 C C . SER A 1 174 ? 18.116 -4.740 -17.596 1.00 80.75 174 SER A C 1
ATOM 1311 O O . SER A 1 174 ? 18.861 -3.764 -17.610 1.00 80.75 174 SER A O 1
ATOM 1313 N N . ALA A 1 175 ? 16.941 -4.722 -16.979 1.00 85.94 175 ALA A N 1
ATOM 1314 C CA . ALA A 1 175 ? 16.515 -3.650 -16.088 1.00 85.94 175 ALA A CA 1
ATOM 1315 C C . ALA A 1 175 ? 15.722 -4.266 -14.935 1.00 85.94 175 ALA A C 1
ATOM 1317 O O . ALA A 1 175 ? 15.013 -5.244 -15.156 1.00 85.94 175 ALA A O 1
ATOM 1318 N N . ARG A 1 176 ? 15.898 -3.756 -13.715 1.00 88.38 176 ARG A N 1
ATOM 1319 C CA . ARG A 1 176 ? 15.305 -4.313 -12.493 1.00 88.38 176 ARG A CA 1
ATOM 1320 C C . ARG A 1 176 ? 14.889 -3.209 -11.535 1.00 88.38 176 ARG A C 1
ATOM 1322 O O . ARG A 1 176 ? 15.704 -2.328 -11.241 1.00 88.38 176 ARG A O 1
ATOM 1329 N N . PHE A 1 177 ? 13.688 -3.309 -10.976 1.00 87.81 177 PHE A N 1
ATOM 1330 C CA . PHE A 1 177 ? 13.321 -2.503 -9.811 1.00 87.81 177 PHE A CA 1
ATOM 1331 C C . PHE A 1 177 ? 14.090 -2.974 -8.574 1.00 87.81 177 PHE A C 1
ATOM 1333 O O . PHE A 1 177 ? 14.347 -4.170 -8.411 1.00 87.81 177 PHE A O 1
ATOM 1340 N N . SER A 1 178 ? 14.442 -2.041 -7.687 1.00 85.62 178 SER A N 1
ATOM 1341 C CA . SER A 1 178 ? 14.880 -2.392 -6.335 1.00 85.62 178 SER A CA 1
ATOM 1342 C C . SER A 1 178 ? 13.759 -3.142 -5.599 1.00 85.62 178 SER A C 1
ATOM 1344 O O . SER A 1 178 ? 12.581 -2.958 -5.921 1.00 85.62 178 SER A O 1
ATOM 1346 N N . PRO A 1 179 ? 14.069 -3.942 -4.563 1.00 81.50 179 PRO A N 1
ATOM 1347 C CA . PRO A 1 179 ? 13.047 -4.621 -3.762 1.00 81.50 179 PRO A CA 1
ATOM 1348 C C . PRO A 1 179 ? 11.994 -3.671 -3.171 1.00 81.50 179 PRO A C 1
ATOM 1350 O O . PRO A 1 179 ? 10.838 -4.053 -3.004 1.00 81.50 179 PRO A O 1
ATOM 1353 N N . LYS A 1 180 ? 12.386 -2.423 -2.877 1.00 79.88 180 LYS A N 1
ATOM 1354 C CA . LYS A 1 180 ? 11.494 -1.362 -2.386 1.00 79.88 180 LYS A CA 1
ATOM 1355 C C . LYS A 1 180 ? 10.728 -0.641 -3.503 1.00 79.88 180 LYS A C 1
ATOM 1357 O O . LYS A 1 180 ? 9.772 0.068 -3.214 1.00 79.88 180 LYS A O 1
ATOM 1362 N N . GLY A 1 181 ? 11.124 -0.818 -4.764 1.00 79.12 181 GLY A N 1
ATOM 1363 C CA . GLY A 1 181 ? 10.519 -0.174 -5.931 1.00 79.12 181 GLY A CA 1
ATOM 1364 C C . GLY A 1 181 ? 10.871 1.309 -6.096 1.00 79.12 181 GLY A C 1
ATOM 1365 O O . GLY A 1 181 ? 10.282 1.982 -6.940 1.00 79.12 181 GLY A O 1
ATOM 1366 N N . ASP A 1 182 ? 11.802 1.832 -5.307 1.00 79.75 182 ASP A N 1
ATOM 1367 C CA . ASP A 1 182 ? 12.230 3.237 -5.298 1.00 79.75 182 ASP A CA 1
ATOM 1368 C C . ASP A 1 182 ? 13.384 3.526 -6.271 1.00 79.75 182 ASP A C 1
ATOM 1370 O O . ASP A 1 182 ? 13.620 4.678 -6.633 1.00 79.75 182 ASP A O 1
ATOM 1374 N N . ARG A 1 183 ? 14.080 2.483 -6.739 1.00 83.75 183 ARG A N 1
ATOM 1375 C CA . ARG A 1 183 ? 15.213 2.593 -7.661 1.00 83.75 183 ARG A CA 1
ATOM 1376 C C . ARG A 1 183 ? 15.094 1.648 -8.839 1.00 83.75 183 ARG A C 1
ATOM 1378 O O . ARG A 1 183 ? 14.435 0.609 -8.768 1.00 83.75 183 ARG A O 1
ATOM 1385 N N . ILE A 1 184 ? 15.802 1.989 -9.911 1.00 86.12 184 ILE A N 1
ATOM 1386 C CA . ILE A 1 184 ? 15.968 1.127 -11.082 1.00 86.12 184 ILE A CA 1
ATOM 1387 C C . ILE A 1 184 ? 17.453 0.950 -11.368 1.00 86.12 184 ILE A C 1
ATOM 1389 O O . ILE A 1 184 ? 18.186 1.933 -11.470 1.00 86.12 184 ILE A O 1
ATOM 1393 N N . ALA A 1 185 ? 17.867 -0.307 -11.522 1.00 85.75 185 ALA A N 1
ATOM 1394 C CA . ALA A 1 185 ? 19.174 -0.673 -12.045 1.00 85.75 185 ALA A CA 1
ATOM 1395 C C . ALA A 1 185 ? 19.004 -1.201 -13.467 1.00 85.75 185 ALA A C 1
ATOM 1397 O O . ALA A 1 185 ? 18.191 -2.099 -13.696 1.00 85.75 185 ALA A O 1
ATOM 1398 N N . LEU A 1 186 ? 19.776 -0.681 -14.418 1.00 84.62 186 LEU A N 1
ATOM 1399 C CA . LEU A 1 186 ? 19.760 -1.174 -15.796 1.00 84.62 186 LEU A CA 1
ATOM 1400 C C . LEU A 1 186 ? 21.146 -1.289 -16.416 1.00 84.62 186 LEU A C 1
ATOM 1402 O O . LEU A 1 186 ? 22.083 -0.593 -16.028 1.00 84.62 186 LEU A O 1
ATOM 1406 N N . THR A 1 187 ? 21.246 -2.190 -17.385 1.00 79.56 187 THR A N 1
ATOM 1407 C CA . THR A 1 187 ? 22.403 -2.377 -18.254 1.00 79.56 187 THR A CA 1
ATOM 1408 C C . THR A 1 187 ? 21.968 -2.265 -19.692 1.00 79.56 187 THR A C 1
ATOM 1410 O O . THR A 1 187 ? 20.868 -2.682 -20.070 1.00 79.56 187 THR A O 1
ATOM 1413 N N . CYS A 1 188 ? 22.847 -1.709 -20.514 1.00 75.94 188 CYS A N 1
ATOM 1414 C CA . CYS A 1 188 ? 22.515 -1.442 -21.894 1.00 75.94 188 CYS A CA 1
ATOM 1415 C C . CYS A 1 188 ? 23.749 -1.577 -22.796 1.00 75.94 188 CYS A C 1
ATOM 1417 O O . CYS A 1 188 ? 24.856 -1.219 -22.400 1.00 75.94 188 CYS A O 1
ATOM 1419 N N . GLY A 1 189 ? 23.552 -2.097 -24.009 1.00 67.62 189 GLY A N 1
ATOM 1420 C CA . GLY A 1 189 ? 24.592 -2.153 -25.040 1.00 67.62 189 GLY A CA 1
ATOM 1421 C C . GLY A 1 189 ? 25.738 -3.156 -24.835 1.00 67.62 189 GLY A C 1
ATOM 1422 O O . GLY A 1 189 ? 25.714 -4.008 -23.948 1.00 67.62 189 GL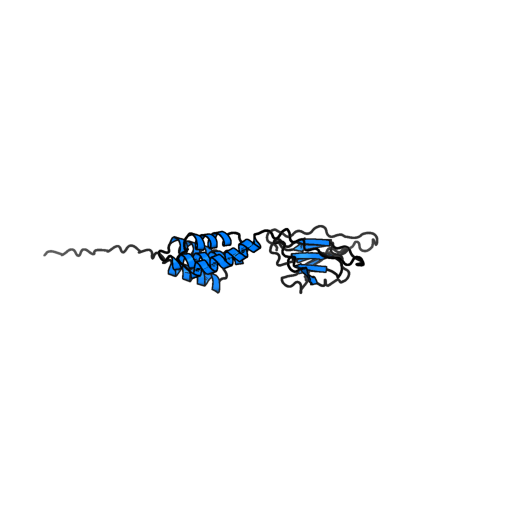Y A O 1
ATOM 1423 N N . ASP A 1 190 ? 26.754 -3.010 -25.698 1.00 60.09 190 ASP A N 1
ATOM 1424 C CA . ASP A 1 190 ? 27.961 -3.851 -25.788 1.00 60.09 190 ASP A CA 1
ATOM 1425 C C . ASP A 1 190 ? 29.041 -3.490 -24.748 1.00 60.09 190 ASP A C 1
ATOM 1427 O O . ASP A 1 190 ? 30.170 -3.978 -24.815 1.00 60.09 190 ASP A O 1
ATOM 1431 N N . GLN A 1 191 ? 28.723 -2.623 -23.784 1.00 60.94 191 GLN A N 1
ATOM 1432 C CA . GLN A 1 191 ? 29.576 -2.358 -22.631 1.00 60.94 191 GLN A CA 1
ATOM 1433 C C . GLN A 1 191 ? 28.771 -2.560 -21.350 1.00 60.94 191 GLN A C 1
ATOM 1435 O O . GLN A 1 191 ? 27.665 -2.033 -21.241 1.00 60.94 191 GLN A O 1
ATOM 1440 N N . PRO A 1 192 ? 29.296 -3.294 -20.355 1.00 62.03 192 PRO A N 1
ATOM 1441 C CA . PRO A 1 192 ? 28.595 -3.496 -19.098 1.00 62.03 192 PRO A CA 1
ATOM 1442 C C . PRO A 1 192 ? 28.693 -2.213 -18.265 1.00 62.03 192 PRO A C 1
ATOM 1444 O O . PRO A 1 192 ? 29.590 -2.040 -17.439 1.00 62.03 192 PRO A O 1
ATOM 1447 N N . GLN A 1 193 ? 27.771 -1.291 -18.527 1.00 69.44 193 GLN A N 1
ATOM 1448 C CA . GLN A 1 193 ? 27.515 -0.131 -17.686 1.00 69.44 193 GLN A CA 1
ATOM 1449 C C . GLN A 1 193 ? 26.263 -0.385 -16.862 1.00 69.44 193 GLN A C 1
ATOM 1451 O O . GLN A 1 193 ? 25.232 -0.764 -17.417 1.00 69.44 193 GLN A O 1
ATOM 1456 N N . VAL A 1 194 ? 26.358 -0.170 -15.552 1.00 73.62 194 VAL A N 1
ATOM 1457 C CA . VAL A 1 194 ? 25.202 -0.223 -14.656 1.00 73.62 194 VAL A CA 1
ATOM 1458 C C . VAL A 1 194 ? 24.782 1.200 -14.346 1.00 73.62 194 VAL A C 1
ATOM 1460 O O . VAL A 1 194 ? 25.566 1.984 -13.807 1.00 73.62 194 VAL A O 1
ATOM 1463 N N . TRP A 1 195 ? 23.538 1.513 -14.679 1.00 75.56 195 TRP A N 1
ATOM 1464 C CA . TRP A 1 195 ? 22.911 2.790 -14.385 1.00 75.56 195 TRP A CA 1
ATOM 1465 C C . TRP A 1 195 ? 21.929 2.640 -13.238 1.00 75.56 195 TRP A C 1
ATOM 1467 O O . TRP A 1 195 ? 21.161 1.680 -13.205 1.00 75.56 195 TRP A O 1
ATOM 1477 N N . LEU A 1 196 ? 21.951 3.610 -12.332 1.00 79.50 196 LEU A N 1
ATOM 1478 C CA . LEU A 1 196 ? 21.039 3.721 -11.206 1.00 79.50 196 LEU A CA 1
ATOM 1479 C C . LEU A 1 196 ? 20.225 5.009 -11.345 1.00 79.50 196 LEU A C 1
ATOM 1481 O O . LEU A 1 196 ? 20.814 6.071 -11.560 1.00 79.50 196 LEU A O 1
ATOM 1485 N N . ALA A 1 197 ? 18.911 4.910 -11.173 1.00 79.44 197 ALA A N 1
ATOM 1486 C CA . ALA A 1 197 ? 18.033 6.057 -10.968 1.00 79.44 197 ALA A CA 1
ATOM 1487 C C . ALA A 1 197 ? 17.335 5.970 -9.607 1.00 79.44 197 ALA A C 1
ATOM 1489 O O . ALA A 1 197 ? 16.931 4.880 -9.193 1.00 79.44 197 ALA A O 1
ATOM 1490 N N . ASP A 1 198 ? 17.194 7.121 -8.949 1.00 73.38 198 ASP A N 1
ATOM 1491 C CA . ASP A 1 198 ? 16.420 7.308 -7.716 1.00 73.38 198 ASP A CA 1
ATOM 1492 C C . ASP A 1 198 ? 14.970 7.753 -8.026 1.00 73.38 198 ASP A C 1
ATOM 1494 O O . ASP A 1 198 ? 14.583 7.918 -9.193 1.00 73.38 198 ASP A O 1
ATOM 1498 N N . GLU A 1 199 ? 14.150 7.926 -6.981 1.00 58.25 199 GLU A N 1
ATOM 1499 C CA . GLU A 1 199 ? 12.727 8.264 -7.097 1.00 58.25 199 GLU A CA 1
ATOM 1500 C C . GLU A 1 199 ? 12.504 9.525 -7.946 1.00 58.25 199 GLU A C 1
ATOM 1502 O O . GLU A 1 199 ? 12.816 10.645 -7.547 1.00 58.25 199 GLU A O 1
ATOM 1507 N N . GLY A 1 200 ? 11.943 9.323 -9.141 1.00 59.56 200 GLY A N 1
ATOM 1508 C CA . GLY A 1 200 ? 11.673 10.373 -10.123 1.00 59.56 200 GLY A CA 1
ATOM 1509 C C . GLY A 1 200 ? 12.176 10.044 -11.527 1.00 59.56 200 GLY A C 1
ATOM 1510 O O . GLY A 1 200 ? 11.664 10.616 -12.482 1.00 59.56 200 GLY A O 1
ATOM 1511 N N . LEU A 1 201 ? 13.122 9.102 -11.673 1.00 63.81 201 LEU A N 1
ATOM 1512 C CA . LEU A 1 201 ? 13.705 8.691 -12.968 1.00 63.81 201 LEU A CA 1
ATOM 1513 C C . LEU A 1 201 ? 14.333 9.840 -13.779 1.00 63.81 201 LEU A C 1
ATOM 1515 O O . LEU A 1 201 ? 14.583 9.701 -14.975 1.00 63.81 201 LEU A O 1
ATOM 1519 N N . THR A 1 202 ? 14.587 10.977 -13.131 1.00 63.81 202 THR A N 1
ATOM 1520 C CA . THR A 1 202 ? 15.120 12.191 -13.759 1.00 63.81 202 THR A CA 1
ATOM 1521 C C . THR A 1 202 ? 16.640 12.230 -13.767 1.00 63.81 202 THR A C 1
ATOM 1523 O O . THR A 1 202 ? 17.228 12.909 -14.604 1.00 63.81 202 THR A O 1
ATOM 1526 N N . GLU A 1 203 ? 17.281 11.522 -12.838 1.00 69.81 203 GLU A N 1
ATOM 1527 C CA . GLU A 1 203 ? 18.733 11.496 -12.699 1.00 69.81 203 GLU A CA 1
ATOM 1528 C C . GLU A 1 203 ? 19.244 10.063 -12.814 1.00 69.81 203 GLU A C 1
ATOM 1530 O O . GLU A 1 203 ? 18.882 9.189 -12.028 1.00 69.81 203 GLU A O 1
ATOM 1535 N N . TRP A 1 204 ? 20.101 9.837 -13.809 1.00 76.06 204 TRP A N 1
ATOM 1536 C CA . TRP A 1 204 ? 20.765 8.562 -14.052 1.00 76.06 204 TRP A CA 1
ATOM 1537 C C . TRP A 1 204 ? 22.248 8.706 -13.755 1.00 76.06 204 TRP A C 1
ATOM 1539 O O . TRP A 1 204 ? 22.930 9.551 -14.340 1.00 76.06 204 TRP A O 1
ATOM 1549 N N . ARG A 1 205 ? 22.772 7.845 -12.883 1.00 78.56 205 ARG A N 1
ATOM 1550 C CA . ARG A 1 205 ? 24.209 7.778 -12.606 1.00 78.56 205 ARG A CA 1
ATOM 1551 C C . ARG A 1 205 ? 24.772 6.416 -12.968 1.00 78.56 205 ARG A C 1
ATOM 1553 O O . ARG A 1 205 ? 24.197 5.387 -12.620 1.00 78.56 205 ARG A O 1
ATOM 1560 N N . SER A 1 206 ? 25.918 6.420 -13.638 1.00 75.50 206 SER A N 1
ATOM 1561 C CA . SER A 1 206 ? 26.703 5.205 -13.831 1.00 75.50 206 SER A CA 1
ATOM 1562 C C . SER A 1 206 ? 27.362 4.840 -12.502 1.00 75.50 206 SER A C 1
ATOM 1564 O O . SER A 1 206 ? 28.081 5.653 -11.918 1.00 75.50 206 SER A O 1
ATOM 1566 N N . VAL A 1 207 ? 27.072 3.644 -11.996 1.00 77.19 207 VAL A N 1
ATOM 1567 C CA . VAL A 1 207 ? 27.655 3.113 -10.750 1.00 77.19 207 VAL A CA 1
ATOM 1568 C C . VAL A 1 207 ? 28.752 2.089 -11.017 1.00 77.19 207 VAL A C 1
ATOM 1570 O O . VAL A 1 207 ? 29.539 1.772 -10.130 1.00 77.19 207 VAL A O 1
ATOM 1573 N N . PHE A 1 208 ? 28.825 1.589 -12.247 1.00 71.06 208 PHE A N 1
ATOM 1574 C CA . PHE A 1 208 ? 29.835 0.641 -12.679 1.00 71.06 208 PHE A CA 1
ATOM 1575 C C . PHE A 1 208 ? 30.047 0.775 -14.183 1.00 71.06 208 PHE A C 1
ATOM 1577 O O . PHE A 1 208 ? 29.082 0.783 -14.947 1.00 71.06 208 PHE A O 1
ATOM 1584 N N . SER A 1 209 ? 31.306 0.836 -14.605 1.00 64.38 209 SER A N 1
ATOM 1585 C CA . SER A 1 209 ? 31.712 0.688 -15.997 1.00 64.38 209 SER A CA 1
ATOM 1586 C C . SER A 1 209 ? 32.973 -0.168 -16.058 1.00 64.38 209 SER A C 1
ATOM 1588 O O . SER A 1 209 ? 33.867 -0.037 -15.221 1.00 64.38 209 SER A O 1
ATOM 1590 N N . THR A 1 210 ? 33.060 -1.055 -17.048 1.00 60.62 210 THR A N 1
ATOM 1591 C CA . THR A 1 210 ? 34.328 -1.719 -17.375 1.00 60.62 210 THR A CA 1
ATOM 1592 C C . THR A 1 210 ? 34.881 -1.153 -18.666 1.00 60.62 210 THR A C 1
ATOM 1594 O O . THR A 1 210 ? 34.162 -1.093 -19.664 1.00 60.62 210 THR A O 1
ATOM 1597 N N . GLU A 1 211 ? 36.174 -0.856 -18.695 1.00 54.38 211 GLU A N 1
ATOM 1598 C CA . GLU A 1 211 ? 36.893 -0.709 -19.954 1.00 54.38 211 GLU A CA 1
ATOM 1599 C C . GLU A 1 211 ? 37.188 -2.105 -20.514 1.00 54.38 211 GLU A C 1
ATOM 1601 O O . GLU A 1 211 ? 37.993 -2.865 -19.975 1.00 54.38 211 GLU A O 1
ATOM 1606 N N . SER A 1 212 ? 36.504 -2.490 -21.591 1.00 52.59 212 SER A N 1
ATOM 1607 C CA . SER A 1 212 ? 36.836 -3.721 -22.305 1.00 52.59 212 SER A CA 1
ATOM 1608 C C . SER A 1 212 ? 37.995 -3.451 -23.268 1.00 52.59 212 SER A C 1
ATOM 1610 O O . SER A 1 212 ? 37.808 -2.809 -24.300 1.00 52.59 212 SER A O 1
ATOM 1612 N N . HIS A 1 213 ? 39.181 -3.999 -22.999 1.00 50.12 213 HIS A N 1
ATOM 1613 C CA . HIS A 1 213 ? 40.324 -3.944 -23.929 1.00 50.12 213 HIS A CA 1
ATOM 1614 C C . HIS A 1 213 ? 40.178 -4.854 -25.168 1.00 50.12 213 HIS A C 1
ATOM 1616 O O . HIS A 1 213 ? 41.108 -4.983 -25.956 1.00 50.12 213 HIS A O 1
ATOM 1622 N N . PHE A 1 214 ? 39.020 -5.487 -25.377 1.00 49.25 214 PHE A N 1
ATOM 1623 C CA . PHE A 1 214 ? 38.758 -6.384 -26.513 1.00 49.25 214 PHE A CA 1
ATOM 1624 C C . PHE A 1 214 ? 38.266 -5.664 -27.782 1.00 49.25 214 PHE A C 1
ATOM 1626 O O . PHE A 1 214 ? 37.792 -6.321 -28.707 1.00 49.25 214 PHE A O 1
ATOM 1633 N N . GLY A 1 215 ? 38.394 -4.333 -27.837 1.00 46.09 215 GLY A N 1
ATOM 1634 C CA . GLY A 1 215 ? 37.878 -3.431 -28.878 1.00 46.09 215 GLY A CA 1
ATOM 1635 C C . GLY A 1 215 ? 38.397 -3.617 -30.313 1.00 46.09 215 GLY A C 1
ATOM 1636 O O . GLY A 1 215 ? 38.300 -2.688 -31.103 1.00 46.09 215 GLY A O 1
ATOM 1637 N N . GLU A 1 216 ? 38.917 -4.787 -30.683 1.00 51.84 216 GLU A N 1
ATOM 1638 C CA . GLU A 1 216 ? 39.391 -5.088 -32.043 1.00 51.84 216 GLU A CA 1
ATOM 1639 C C . GLU A 1 216 ? 38.586 -6.192 -32.752 1.00 51.84 216 GLU A C 1
ATOM 1641 O O . GLU A 1 216 ? 38.890 -6.531 -33.895 1.00 51.84 216 GLU A O 1
ATOM 1646 N N . ARG A 1 217 ? 37.548 -6.759 -32.116 1.00 55.91 217 ARG A N 1
ATOM 1647 C CA . ARG A 1 217 ? 36.695 -7.791 -32.733 1.00 55.91 217 ARG A CA 1
ATOM 1648 C C . ARG A 1 217 ? 35.302 -7.255 -33.086 1.00 55.91 217 ARG A C 1
ATOM 1650 O O . ARG A 1 217 ? 34.430 -7.248 -32.220 1.00 55.91 217 ARG A O 1
ATOM 1657 N N . PRO A 1 218 ? 35.067 -6.821 -34.340 1.00 56.47 218 PRO A N 1
ATOM 1658 C CA . PRO A 1 218 ? 33.781 -6.261 -34.777 1.00 56.47 218 PRO A CA 1
ATOM 1659 C C . PRO A 1 218 ? 32.619 -7.274 -34.775 1.00 56.47 218 PRO A C 1
ATOM 1661 O O . PRO A 1 218 ? 31.469 -6.894 -34.978 1.00 56.47 218 PRO A O 1
ATOM 1664 N N . ASP A 1 219 ? 32.904 -8.558 -34.558 1.00 60.16 219 ASP A N 1
ATOM 1665 C CA . ASP A 1 219 ? 31.953 -9.666 -34.491 1.00 60.16 219 ASP A CA 1
ATOM 1666 C C . ASP A 1 219 ? 31.508 -10.027 -33.062 1.00 60.16 219 ASP A C 1
ATOM 1668 O O . ASP A 1 219 ? 30.556 -10.793 -32.900 1.00 60.16 219 ASP A O 1
ATOM 1672 N N . PHE A 1 220 ? 32.151 -9.484 -32.020 1.00 56.94 220 PHE A N 1
ATOM 1673 C CA . PHE A 1 220 ? 31.848 -9.837 -30.633 1.00 56.94 220 PHE A CA 1
ATOM 1674 C C . PHE A 1 220 ? 30.972 -8.776 -29.957 1.00 56.94 220 PHE A C 1
ATOM 1676 O O . PHE A 1 220 ? 31.397 -7.641 -29.755 1.00 56.94 220 PHE A O 1
ATOM 1683 N N . ARG A 1 221 ? 29.749 -9.160 -29.571 1.00 56.41 221 ARG A N 1
ATOM 1684 C CA . ARG A 1 221 ? 28.833 -8.318 -28.788 1.00 56.41 221 ARG A CA 1
ATOM 1685 C C . ARG A 1 221 ? 28.803 -8.779 -27.338 1.00 56.41 221 ARG A C 1
ATOM 1687 O O . ARG A 1 221 ? 28.557 -9.957 -27.077 1.00 56.41 221 ARG A O 1
ATOM 1694 N N . TYR A 1 222 ? 29.037 -7.867 -26.398 1.00 57.22 222 TYR A N 1
ATOM 1695 C CA . TYR A 1 222 ? 28.856 -8.159 -24.979 1.00 57.22 222 TYR A CA 1
ATOM 1696 C C . TYR A 1 222 ? 27.384 -8.013 -24.614 1.00 57.22 222 TYR A C 1
ATOM 1698 O O . TYR A 1 222 ? 26.742 -7.026 -24.951 1.00 57.22 222 TYR A O 1
ATOM 1706 N N . GLN A 1 223 ? 26.858 -8.978 -23.871 1.00 58.16 223 GLN A N 1
ATOM 1707 C CA . GLN A 1 223 ? 25.588 -8.820 -23.178 1.00 58.16 223 GLN A CA 1
ATOM 1708 C C . GLN A 1 223 ? 25.873 -8.900 -21.688 1.00 58.16 223 GLN A C 1
ATOM 1710 O O . GLN A 1 223 ? 26.383 -9.911 -21.200 1.00 58.16 223 GLN A O 1
ATOM 1715 N N . ALA A 1 224 ? 25.576 -7.821 -20.966 1.00 62.28 224 ALA A N 1
ATOM 1716 C CA . ALA A 1 224 ? 25.510 -7.899 -19.517 1.00 62.28 224 ALA A CA 1
ATOM 1717 C C . ALA A 1 224 ? 24.440 -8.938 -19.149 1.00 62.28 224 ALA A C 1
ATOM 1719 O O . ALA A 1 224 ? 23.328 -8.912 -19.679 1.00 62.28 224 ALA A O 1
ATOM 1720 N N . GLY A 1 225 ? 24.811 -9.896 -18.298 1.00 61.28 225 GLY A N 1
ATOM 1721 C CA . GLY A 1 225 ? 23.888 -10.915 -17.815 1.00 61.28 225 GLY A CA 1
ATOM 1722 C C . GLY A 1 225 ? 22.777 -10.314 -16.953 1.00 61.28 225 GLY A C 1
ATOM 1723 O O . GLY A 1 225 ? 22.783 -9.130 -16.619 1.00 61.28 225 GLY A O 1
ATOM 1724 N N . VAL A 1 226 ? 21.826 -11.159 -16.563 1.00 66.94 226 VAL A N 1
ATOM 1725 C CA . VAL A 1 226 ? 20.715 -10.752 -15.700 1.00 66.94 226 VAL A CA 1
ATOM 1726 C C . VAL A 1 226 ? 21.254 -10.183 -14.389 1.00 66.94 226 VAL A C 1
ATOM 1728 O O . VAL A 1 226 ? 21.918 -10.887 -13.627 1.00 66.94 226 VAL A O 1
ATOM 1731 N N . MET A 1 227 ? 20.934 -8.922 -14.116 1.00 75.19 227 MET A N 1
ATOM 1732 C CA . MET A 1 227 ? 21.260 -8.293 -12.841 1.00 75.19 227 MET A CA 1
ATOM 1733 C C . MET A 1 227 ? 20.265 -8.697 -11.758 1.00 75.19 227 MET A C 1
ATOM 1735 O O . MET A 1 227 ? 19.096 -8.976 -12.037 1.00 75.19 227 MET A O 1
ATOM 1739 N N . GLN A 1 228 ? 20.728 -8.700 -10.512 1.00 78.19 228 GLN A N 1
ATOM 1740 C CA . GLN A 1 228 ? 19.885 -8.895 -9.340 1.00 78.19 228 GLN A CA 1
ATOM 1741 C C . GLN A 1 228 ? 20.307 -7.928 -8.247 1.00 78.19 228 GLN A C 1
ATOM 1743 O O . GLN A 1 228 ? 21.495 -7.689 -8.043 1.00 78.19 228 GLN A O 1
ATOM 1748 N N . TRP A 1 229 ? 19.310 -7.404 -7.548 1.00 80.06 229 TRP A N 1
ATOM 1749 C CA . TRP A 1 229 ? 19.510 -6.653 -6.324 1.00 80.06 229 TRP A CA 1
ATOM 1750 C C . TRP A 1 229 ? 19.779 -7.603 -5.166 1.00 80.06 229 TRP A C 1
ATOM 1752 O O . TRP A 1 229 ? 19.235 -8.711 -5.114 1.00 80.06 229 TRP A O 1
ATOM 1762 N N . THR A 1 230 ? 20.579 -7.154 -4.209 1.00 80.12 230 THR A N 1
ATOM 1763 C CA . THR A 1 230 ? 20.613 -7.781 -2.893 1.00 80.12 230 THR A CA 1
ATOM 1764 C C . THR A 1 230 ? 19.264 -7.573 -2.183 1.00 80.12 230 THR A C 1
ATOM 1766 O O . THR A 1 230 ? 18.530 -6.633 -2.504 1.00 80.12 230 THR A O 1
ATOM 1769 N N . PRO A 1 231 ? 18.880 -8.443 -1.228 1.00 72.62 231 PRO A N 1
ATOM 1770 C CA . PRO A 1 231 ? 17.585 -8.332 -0.546 1.00 72.62 231 PRO A CA 1
ATOM 1771 C C . PRO A 1 231 ? 17.362 -7.008 0.204 1.00 72.62 231 PRO A C 1
ATOM 1773 O O . PRO A 1 231 ? 16.221 -6.590 0.381 1.00 72.62 231 PRO A O 1
ATOM 1776 N N . ASP A 1 232 ? 18.438 -6.365 0.655 1.00 76.44 232 ASP A N 1
ATOM 1777 C CA . ASP A 1 232 ? 18.444 -5.053 1.311 1.00 76.44 232 ASP A CA 1
ATOM 1778 C C . ASP A 1 232 ? 18.326 -3.873 0.329 1.00 76.44 232 ASP A C 1
ATOM 1780 O O . ASP A 1 232 ? 17.919 -2.783 0.740 1.00 76.44 232 ASP A O 1
ATOM 1784 N N . GLY A 1 233 ? 18.561 -4.106 -0.967 1.00 64.25 233 GLY A N 1
ATOM 1785 C CA . GLY A 1 233 ? 18.366 -3.122 -2.034 1.00 64.25 233 GLY A CA 1
ATOM 1786 C C . GLY A 1 233 ? 19.424 -2.017 -2.085 1.00 64.25 233 GLY A C 1
ATOM 1787 O O . GLY A 1 233 ? 19.146 -0.953 -2.647 1.00 64.25 233 GLY A O 1
ATOM 1788 N N . GLU A 1 234 ? 20.595 -2.251 -1.485 1.00 61.19 234 GLU A N 1
ATOM 1789 C CA . GLU A 1 234 ? 21.763 -1.360 -1.561 1.00 61.19 234 GLU A CA 1
ATOM 1790 C C . GLU A 1 234 ? 22.694 -1.688 -2.734 1.00 61.19 234 GLU A C 1
ATOM 1792 O O . GLU A 1 234 ? 22.859 -2.882 -3.074 1.00 61.19 234 GLU A O 1
#

Foldseek 3Di:
DDDDDDDDPPPPDDPPPPPQALVNLQVVLVCCVPPVVCLVSSLVSLVVSLVRDPDLLSNLVSLLSNLVSCVVVVHPCNLVSLVCSCVVVVVNVPSVVSSVVVNVVVVVVVPCPPVPPQDDDDDPPAPWDWDFQEAAPVNQWTWIAGRPGTWIARRPVRDTHDADDPDNPWDWLHKDAFNVNQKIWTATWQWGWIWMDGHPNHDIDTPDTDDDPPVPDPPDGDRDDYDDADNVRD

pLDDT: mean 76.88, std 16.26, range [37.91, 98.25]

Solvent-accessible surface area (backbone atoms only — not comparable to full-atom values): 13725 Å² total; per-residue (Å²): 138,86,85,81,82,82,81,80,82,80,78,80,78,74,83,76,76,78,76,77,47,34,68,56,36,42,53,51,19,53,47,31,45,73,75,68,63,37,49,65,65,17,36,59,31,23,52,50,16,46,74,62,33,89,48,63,63,60,20,31,48,29,31,45,51,40,15,54,45,23,55,76,67,75,43,87,58,21,63,57,30,24,48,45,26,47,70,76,33,62,86,39,61,66,48,27,51,54,24,51,56,51,45,51,52,52,46,62,68,64,41,75,61,72,78,75,75,70,76,78,81,72,67,89,83,44,96,45,71,79,41,79,56,35,59,30,79,85,60,53,34,32,40,36,42,28,69,94,48,43,27,41,33,35,51,89,83,64,50,73,47,74,46,85,58,99,57,87,85,56,51,77,63,31,42,40,52,28,72,84,51,53,32,40,44,33,29,37,42,66,45,58,34,37,34,39,24,52,82,81,61,80,55,79,43,78,81,42,75,61,88,71,91,68,84,83,50,95,84,69,77,48,70,51,66,87,76,80,74,51,93,86,50,116

Sequence (234 aa):
MRFAVLLFVFSLAAPVASAQSASDLFQQAVVLERTQGDLLGAIALYERVVEASANRSLAAQALVRIGQHYERLGRDGALDAYRRVVSDFGEQAEPVGIARERLAVLVTAGVPATPAVTRLVLDPEAPRGLHAMDFSADQSRAIMDGPGGQYVLEVSSGRKDPFDLPNAECWLSSARFSPKGDRIALTCGDQPQVWLADEGLTEWRSVFSTESHFGERPDFRYQAGVMQWTPDGE

Nearest PDB structures (foldseek):
  6rgo-assembly1_B  TM=5.834E-01  e=1.306E-01  Kluyveromyces lactis NRRL Y-1140
  8c7g-assembly1_A  TM=5.131E-01  e=1.549E-01  Drosophila melanogaster
  5w5y-assembly1_O  TM=5.058E-01  e=9.059E-01  Saccharomyces cerevisiae S288C
  5w66-assembly1_O  TM=5.250E-01  e=2.011E+00  Saccharomyces cerevisiae S288C
  5n61-assembly1_P  TM=5.528E-01  e=2.386E+00  Saccharomyces cerevisiae S288C